Protein AF-A0A967JW93-F1 (afdb_monomer)

Radius of gyration: 25.83 Å; Cα contacts (8 Å, |Δi|>4): 295; chains: 1; bounding box: 52×40×81 Å

Foldseek 3Di:
DPPDDDQDLVPDDDQASDVPHGSVNVVLWPWDQDPVRDIDTAQLRVLVVLCRDPVRVVVSVVCNDPPNSVVRRVVRVVCSVCVVVVVVVPDDPQDPDDLQVLLLLLLQLLLLLLQLLLLVLLCVQADDPVSNVLSVVSSVLSVVLNVVSCSHHPPVSHFPCSVVSSVNSSCLNNVLSNVPDLSNLLSLLLSLVLLLVSLVVVLVVCPPPPVCVVVSVSSVVSNVVSVVSNVVSVVPDDDDDDPVSVVSSVVSSVVSVVSSVNSSPD

Mean predicted aligned error: 12.31 Å

Structure (mmCIF, N/CA/C/O backbone):
data_AF-A0A967JW93-F1
#
_entry.id   AF-A0A967JW93-F1
#
loop_
_atom_site.group_PDB
_atom_site.id
_atom_site.type_symbol
_atom_site.label_atom_id
_atom_site.label_alt_id
_atom_site.label_comp_id
_atom_site.label_asym_id
_atom_site.label_entity_id
_atom_site.label_seq_id
_atom_site.pdbx_PDB_ins_code
_atom_site.Cartn_x
_atom_site.Cartn_y
_atom_site.Cartn_z
_atom_site.occupancy
_atom_site.B_iso_or_equiv
_atom_site.auth_seq_id
_atom_site.auth_comp_id
_atom_site.auth_asym_id
_atom_site.auth_atom_id
_atom_site.pdbx_PDB_model_num
ATOM 1 N N . ASN A 1 1 ? -29.566 3.693 36.340 1.00 49.16 1 ASN A N 1
ATOM 2 C CA . ASN A 1 1 ? -28.106 3.438 36.228 1.00 49.16 1 ASN A CA 1
ATOM 3 C C . ASN A 1 1 ? -27.387 4.771 35.945 1.00 49.16 1 ASN A C 1
ATOM 5 O O . ASN A 1 1 ? -26.531 4.837 35.078 1.00 49.16 1 ASN A O 1
ATOM 9 N N . GLU A 1 2 ? -27.774 5.840 36.659 1.00 53.97 2 GLU A N 1
ATOM 10 C CA . GLU A 1 2 ? -27.632 7.268 36.276 1.00 53.97 2 GLU A CA 1
ATOM 11 C C . GLU A 1 2 ? -26.407 7.987 36.882 1.00 53.97 2 GLU A C 1
ATOM 13 O O . GLU A 1 2 ? -26.343 9.209 36.886 1.00 53.97 2 GLU A O 1
ATOM 18 N N . ALA A 1 3 ? -25.429 7.267 37.437 1.00 74.56 3 ALA A N 1
ATOM 19 C CA . ALA A 1 3 ? -24.361 7.895 38.230 1.00 74.56 3 ALA A CA 1
ATOM 20 C C . ALA A 1 3 ? -23.111 8.316 37.429 1.00 74.56 3 ALA A C 1
ATOM 22 O O . ALA A 1 3 ? -22.192 8.898 38.008 1.00 74.56 3 ALA A O 1
ATOM 23 N N . ILE A 1 4 ? -23.022 7.961 36.142 1.00 87.62 4 ILE A N 1
ATOM 24 C CA . ILE A 1 4 ? -21.830 8.175 35.309 1.00 87.62 4 ILE A CA 1
ATOM 25 C C . ILE A 1 4 ? -22.271 8.662 33.931 1.00 87.62 4 ILE A C 1
ATOM 27 O O . ILE A 1 4 ? -23.015 7.963 33.243 1.00 87.62 4 ILE A O 1
ATOM 31 N N . ASP A 1 5 ? -21.765 9.827 33.537 1.00 89.12 5 ASP A N 1
ATOM 32 C CA . ASP A 1 5 ? -21.875 10.348 32.179 1.00 89.12 5 ASP A CA 1
ATOM 33 C C . ASP A 1 5 ? -20.641 9.936 31.361 1.00 89.12 5 ASP A C 1
ATOM 35 O O . ASP A 1 5 ? -19.503 10.081 31.820 1.00 89.12 5 ASP A O 1
ATOM 39 N N . TRP A 1 6 ? -20.864 9.371 30.174 1.00 89.38 6 TRP A N 1
ATOM 40 C CA . TRP A 1 6 ? -19.810 8.829 29.316 1.00 89.38 6 TRP A CA 1
ATOM 41 C C . TRP A 1 6 ? -19.606 9.722 28.100 1.00 89.38 6 TRP A C 1
ATOM 43 O O . TRP A 1 6 ? -20.504 9.879 27.277 1.00 89.38 6 TRP A O 1
ATOM 53 N N . VAL A 1 7 ? -18.384 10.229 27.939 1.00 87.44 7 VAL A N 1
ATOM 54 C CA . VAL A 1 7 ? -18.006 11.073 26.802 1.00 87.44 7 VAL A CA 1
ATOM 55 C C . VAL A 1 7 ? -17.057 10.309 25.883 1.00 87.44 7 VAL A C 1
ATOM 57 O O . VAL A 1 7 ? -15.955 9.930 26.282 1.00 87.44 7 VAL A O 1
ATOM 60 N N . ASP A 1 8 ? -17.480 10.096 24.637 1.00 85.56 8 ASP A N 1
ATOM 61 C CA . ASP A 1 8 ? -16.637 9.532 23.580 1.00 85.56 8 ASP A CA 1
ATOM 62 C C . ASP A 1 8 ? -15.824 10.645 22.904 1.00 85.56 8 ASP A C 1
ATOM 64 O O . ASP A 1 8 ? -16.300 11.347 22.010 1.00 85.56 8 ASP A O 1
ATOM 68 N N . VAL A 1 9 ? -14.572 10.787 23.338 1.00 84.12 9 VAL A N 1
ATOM 69 C CA . VAL A 1 9 ? -13.635 11.816 22.862 1.00 84.12 9 VAL A CA 1
ATOM 70 C C . VAL A 1 9 ? -13.322 11.670 21.367 1.00 84.12 9 VAL A C 1
ATOM 72 O O . VAL A 1 9 ? -12.998 12.658 20.717 1.00 84.12 9 VAL A O 1
ATOM 75 N N . SER A 1 10 ? -13.461 10.472 20.785 1.00 75.06 10 SER A N 1
ATOM 76 C CA . SER A 1 10 ? -13.148 10.240 19.365 1.00 75.06 10 SER A CA 1
ATOM 77 C C . SER A 1 10 ? -14.112 10.932 18.396 1.00 75.06 10 SER A C 1
ATOM 79 O O . SER A 1 10 ? -13.807 11.066 17.212 1.00 75.06 10 SER A O 1
ATOM 81 N N . ARG A 1 11 ? -15.271 11.381 18.893 1.00 75.56 11 ARG A N 1
ATOM 82 C CA . ARG A 1 11 ? -16.315 12.052 18.105 1.00 75.56 11 ARG A CA 1
ATOM 83 C C . ARG A 1 11 ? -16.273 13.573 18.216 1.00 75.56 11 ARG A C 1
ATOM 85 O O . ARG A 1 11 ? -17.065 14.243 17.559 1.00 75.56 11 ARG A O 1
ATOM 92 N N . LEU A 1 12 ? -15.398 14.116 19.060 1.00 79.25 12 LEU A N 1
ATOM 93 C CA . LEU A 1 12 ? -15.294 15.552 19.281 1.00 79.25 12 LEU A CA 1
ATOM 94 C C . LEU A 1 12 ? -14.442 16.191 18.180 1.00 79.25 12 LEU A C 1
ATOM 96 O O . LEU A 1 12 ? -13.323 15.762 17.910 1.00 79.25 12 LEU A O 1
ATOM 100 N N . THR A 1 13 ? -14.970 17.240 17.555 1.00 63.56 13 THR A N 1
ATOM 101 C CA . THR A 1 13 ? -14.262 18.056 16.563 1.00 63.56 13 THR A CA 1
ATOM 102 C C . THR A 1 13 ? -13.831 19.365 17.224 1.00 63.56 13 THR A C 1
ATOM 104 O O . THR A 1 13 ? -14.546 20.362 17.159 1.00 63.56 13 THR A O 1
ATOM 107 N N . GLY A 1 14 ? -12.700 19.342 17.931 1.00 77.31 14 GLY A N 1
ATOM 108 C CA . GLY A 1 14 ? -12.146 20.507 18.625 1.00 77.31 14 GLY A CA 1
ATOM 109 C C . GLY A 1 14 ? -10.889 20.171 19.428 1.00 77.31 14 GLY A C 1
ATOM 110 O O . GLY A 1 14 ? -10.626 19.002 19.722 1.00 77.31 14 GLY A O 1
ATOM 111 N N . ASP A 1 15 ? -10.117 21.195 19.794 1.00 80.38 15 ASP A N 1
ATOM 112 C CA . ASP A 1 15 ? -8.864 21.037 20.552 1.00 80.38 15 ASP A CA 1
ATOM 113 C C . ASP A 1 15 ? -9.091 20.768 22.048 1.00 80.38 15 ASP A C 1
ATOM 115 O O . ASP A 1 15 ? -8.181 20.322 22.753 1.00 80.38 15 ASP A O 1
ATOM 119 N N . GLU A 1 16 ? -10.313 20.991 22.535 1.00 85.06 16 GLU A N 1
ATOM 120 C CA . GLU A 1 16 ? -10.711 20.797 23.925 1.00 85.06 16 GLU A CA 1
ATOM 121 C C . GLU A 1 16 ? -11.799 19.721 24.047 1.00 85.06 16 GLU A C 1
ATOM 123 O O . GLU A 1 16 ? -12.867 19.822 23.447 1.00 85.06 16 GLU A O 1
ATOM 128 N N . ALA A 1 17 ? -11.525 18.685 24.846 1.00 84.81 17 ALA A N 1
ATOM 129 C CA . ALA A 1 17 ? -12.456 17.583 25.088 1.00 84.81 17 ALA A CA 1
ATOM 130 C C . ALA A 1 17 ? -13.403 17.862 26.264 1.00 84.81 17 ALA A C 1
ATOM 132 O O . ALA A 1 17 ? -14.511 17.333 26.318 1.00 84.81 17 ALA A O 1
ATOM 133 N N . ALA A 1 18 ? -12.956 18.665 27.231 1.00 84.56 18 ALA A N 1
ATOM 134 C CA . ALA A 1 18 ? -13.740 19.176 28.351 1.00 84.56 18 ALA A CA 1
ATOM 135 C C . ALA A 1 18 ? -12.993 20.372 28.975 1.00 84.56 18 ALA A C 1
ATOM 137 O O . ALA A 1 18 ? -11.779 20.441 28.801 1.00 84.56 18 ALA A O 1
ATOM 138 N N . PRO A 1 19 ? -13.643 21.237 29.780 1.00 85.12 19 PRO A N 1
ATOM 139 C CA . PRO A 1 19 ? -12.986 22.394 30.395 1.00 85.12 19 PRO A CA 1
ATOM 140 C C . PRO A 1 19 ? -11.669 22.037 31.104 1.00 85.12 19 PRO A C 1
ATOM 142 O O . PRO A 1 19 ? -11.671 21.273 32.080 1.00 85.12 19 PRO A O 1
ATOM 145 N N . GLY A 1 20 ? -10.548 22.561 30.608 1.00 84.31 20 GLY A N 1
ATOM 146 C CA . GLY A 1 20 ? -9.206 22.298 31.142 1.00 84.31 20 GLY A CA 1
ATOM 147 C C . GLY A 1 20 ? -8.601 20.941 30.751 1.00 84.31 20 GLY A C 1
ATOM 148 O O . GLY A 1 20 ? -7.649 20.492 31.389 1.00 84.31 20 GLY A O 1
ATOM 149 N N . LEU A 1 21 ? -9.140 20.269 29.730 1.00 89.25 21 LEU A N 1
ATOM 150 C CA . LEU A 1 21 ? -8.634 19.009 29.186 1.00 89.25 21 LEU A CA 1
ATOM 151 C C . LEU A 1 21 ? -8.615 19.065 27.653 1.00 89.25 21 LEU A C 1
ATOM 153 O O . LEU A 1 21 ? -9.655 18.945 27.003 1.00 89.25 21 LEU A O 1
ATOM 157 N N . CYS A 1 22 ? -7.422 19.181 27.067 1.00 90.56 22 CYS A N 1
ATOM 158 C CA . CYS A 1 22 ? -7.277 19.135 25.615 1.00 90.56 22 CYS A CA 1
ATOM 159 C C . CYS A 1 22 ? -7.541 17.727 25.056 1.00 90.56 22 CYS A C 1
ATOM 161 O O . CYS A 1 22 ? -7.298 16.712 25.720 1.00 90.56 22 CYS A O 1
ATOM 163 N N . THR A 1 23 ? -7.999 17.661 23.807 1.00 85.81 23 THR A N 1
ATOM 164 C CA . THR A 1 23 ? -8.347 16.409 23.120 1.00 85.81 23 THR A CA 1
ATOM 165 C C . THR A 1 23 ? -7.160 15.453 23.048 1.00 85.81 23 THR A C 1
ATOM 167 O O . THR A 1 23 ? -7.304 14.266 23.335 1.00 85.81 23 THR A O 1
ATOM 170 N N . ALA A 1 24 ? -5.954 15.966 22.787 1.00 84.44 24 ALA A N 1
ATOM 171 C CA . ALA A 1 24 ? -4.736 15.156 22.773 1.00 84.44 24 ALA A CA 1
ATOM 172 C C . ALA A 1 24 ? -4.465 14.469 24.127 1.00 84.44 24 ALA A C 1
ATOM 174 O O . ALA A 1 24 ? -4.165 13.274 24.170 1.00 84.44 24 ALA A O 1
ATOM 175 N N . ALA A 1 25 ? -4.618 15.189 25.244 1.00 86.69 25 ALA A N 1
ATOM 176 C CA . ALA A 1 25 ? -4.448 14.619 26.579 1.00 86.69 25 ALA A CA 1
ATOM 177 C C . ALA A 1 25 ? -5.544 13.590 26.893 1.00 86.69 25 ALA A C 1
ATOM 179 O O . ALA A 1 25 ? -5.244 12.506 27.400 1.00 86.69 25 ALA A O 1
ATOM 180 N N . ALA A 1 26 ? -6.792 13.894 26.530 1.00 89.94 26 ALA A N 1
ATOM 181 C CA . ALA A 1 26 ? -7.932 12.999 26.700 1.00 89.94 26 ALA A CA 1
ATOM 182 C C . ALA A 1 26 ? -7.792 11.687 25.905 1.00 89.94 26 ALA A C 1
ATOM 184 O O . ALA A 1 26 ? -8.168 10.628 26.402 1.00 89.94 26 ALA A O 1
ATOM 185 N N . MET A 1 27 ? -7.201 11.729 24.706 1.00 88.19 27 MET A N 1
ATOM 186 C CA . MET A 1 27 ? -6.896 10.531 23.912 1.00 88.19 27 MET A CA 1
ATOM 187 C C . MET A 1 27 ? -5.695 9.742 24.459 1.00 88.19 27 MET A C 1
ATOM 189 O O . MET A 1 27 ? -5.616 8.523 24.292 1.00 88.19 27 MET A O 1
ATOM 193 N N . ALA A 1 28 ? -4.745 10.413 25.115 1.00 88.50 28 ALA A N 1
ATOM 194 C CA . ALA A 1 28 ? -3.530 9.776 25.616 1.00 88.50 28 ALA A CA 1
ATOM 195 C C . ALA A 1 28 ? -3.768 8.927 26.877 1.00 88.50 28 ALA A C 1
ATOM 197 O O . ALA A 1 28 ? -3.170 7.851 27.014 1.00 88.50 28 ALA A O 1
ATOM 198 N N . ARG A 1 29 ? -4.622 9.391 27.802 1.00 91.94 29 ARG A N 1
ATOM 199 C CA . ARG A 1 29 ? -4.882 8.741 29.101 1.00 91.94 29 ARG A CA 1
ATOM 200 C C . ARG A 1 29 ? -6.372 8.721 29.443 1.00 91.94 29 ARG A C 1
ATOM 202 O O . ARG A 1 29 ? -7.127 9.578 29.006 1.00 91.94 29 ARG A O 1
ATOM 209 N N . PHE A 1 30 ? -6.782 7.778 30.289 1.00 93.88 30 PHE A N 1
ATOM 210 C CA . PHE A 1 30 ? -8.128 7.766 30.856 1.00 93.88 30 PHE A CA 1
ATOM 211 C C . PHE A 1 30 ? -8.305 8.891 31.888 1.00 93.88 30 PHE A C 1
ATOM 213 O O . PHE A 1 30 ? -7.394 9.150 32.681 1.00 93.88 30 PHE A O 1
ATOM 220 N N . HIS A 1 31 ? -9.473 9.537 31.876 1.00 94.56 31 HIS A N 1
ATOM 221 C CA . HIS A 1 31 ? -9.811 10.669 32.737 1.00 94.56 31 HIS A CA 1
ATOM 222 C C . HIS A 1 31 ? -11.222 10.518 33.312 1.00 94.56 31 HIS A C 1
ATOM 224 O O . HIS A 1 31 ? -12.126 10.036 32.634 1.00 94.56 31 HIS A O 1
ATOM 230 N N . VAL A 1 32 ? -11.414 10.970 34.551 1.00 94.19 32 VAL A N 1
ATOM 231 C CA . VAL A 1 32 ? -12.718 11.077 35.218 1.00 94.19 32 VAL A CA 1
ATOM 232 C C . VAL A 1 32 ? -12.845 12.476 35.802 1.00 94.19 32 VAL A C 1
ATOM 234 O O . VAL A 1 32 ? -11.941 12.948 36.495 1.00 94.19 32 VAL A O 1
ATOM 237 N N . ARG A 1 33 ? -13.979 13.132 35.548 1.00 93.44 33 ARG A N 1
ATOM 238 C CA . ARG A 1 33 ? -14.348 14.379 36.218 1.00 93.44 33 ARG A CA 1
ATOM 239 C C . ARG A 1 33 ? -15.252 14.070 37.405 1.00 93.44 33 ARG A C 1
ATOM 241 O O . ARG A 1 33 ? -16.239 13.351 37.275 1.00 93.44 33 ARG A O 1
ATOM 248 N N . LEU A 1 34 ? -14.884 14.591 38.566 1.00 91.38 34 LEU A N 1
ATOM 249 C CA . LEU A 1 34 ? -15.641 14.443 39.801 1.00 91.38 34 LEU A CA 1
ATOM 250 C C . LEU A 1 34 ? -16.759 15.500 39.894 1.00 91.38 34 LEU A C 1
ATOM 252 O O . LEU A 1 34 ? -16.689 16.520 39.206 1.00 91.38 34 LEU A O 1
ATOM 256 N N . PRO A 1 35 ? -17.773 15.301 40.761 1.00 88.31 35 PRO A N 1
ATOM 257 C CA . PRO A 1 35 ? -18.860 16.270 40.943 1.00 88.31 35 PRO A CA 1
ATOM 258 C C . PRO A 1 35 ? -18.404 17.658 41.418 1.00 88.31 35 PRO A C 1
ATOM 260 O O . PRO A 1 35 ? -19.088 18.641 41.169 1.00 88.31 35 PRO A O 1
ATOM 263 N N . ASP A 1 36 ? -17.245 17.747 42.077 1.00 89.12 36 ASP A N 1
ATOM 264 C CA . ASP A 1 36 ? -16.610 19.003 42.504 1.00 89.12 36 ASP A CA 1
ATOM 265 C C . ASP A 1 36 ? -15.825 19.701 41.371 1.00 89.12 36 ASP A C 1
ATOM 267 O O . ASP A 1 36 ? -15.140 20.696 41.599 1.00 89.12 36 ASP A O 1
ATOM 271 N N . GLY A 1 37 ? -15.892 19.170 40.146 1.00 86.38 37 GLY A N 1
ATOM 272 C CA . GLY A 1 37 ? -15.220 19.698 38.963 1.00 86.38 37 GLY A CA 1
ATOM 273 C C . GLY A 1 37 ? -13.772 19.236 38.789 1.00 86.38 37 GLY A C 1
ATOM 274 O O . GLY A 1 37 ? -13.219 19.429 37.700 1.00 86.38 37 GLY A O 1
ATOM 275 N N . ARG A 1 38 ? -13.161 18.581 39.791 1.00 90.75 38 ARG A N 1
ATOM 276 C CA . ARG A 1 38 ? -11.774 18.098 39.698 1.00 90.75 38 ARG A CA 1
ATOM 277 C C . ARG A 1 38 ? -11.624 17.030 38.624 1.00 90.75 38 ARG A C 1
ATOM 279 O O . ARG A 1 38 ? -12.407 16.083 38.544 1.00 90.75 38 ARG A O 1
ATOM 286 N N . LEU A 1 39 ? -10.547 17.149 37.855 1.00 92.12 39 LEU A N 1
ATOM 287 C CA . LEU A 1 39 ? -10.149 16.155 36.869 1.00 92.12 39 LEU A CA 1
ATOM 288 C C . LEU A 1 39 ? -9.132 15.186 37.484 1.00 92.12 39 LEU A C 1
ATOM 290 O O . LEU A 1 39 ? -8.121 15.606 38.045 1.00 92.12 39 LEU A O 1
ATOM 294 N N . VAL A 1 40 ? -9.394 13.887 37.378 1.00 93.06 40 VAL A N 1
ATOM 295 C CA . VAL A 1 40 ? -8.487 12.816 37.808 1.00 93.06 40 VAL A CA 1
ATOM 296 C C . VAL A 1 40 ? -8.081 12.015 36.577 1.00 93.06 40 VAL A C 1
ATOM 298 O O . VAL A 1 40 ? -8.927 11.712 35.740 1.00 93.06 40 VAL A O 1
ATOM 301 N N . SER A 1 41 ? -6.801 11.666 36.456 1.00 93.69 41 SER A N 1
ATOM 302 C CA . SER A 1 41 ? -6.257 10.940 35.303 1.00 93.69 41 SER A CA 1
ATOM 303 C C . SER A 1 41 ? -5.584 9.624 35.703 1.00 93.69 41 SER A C 1
ATOM 305 O O . SER A 1 41 ? -5.298 9.373 36.877 1.00 93.69 41 SER A O 1
ATOM 307 N N . GLY A 1 42 ? -5.346 8.768 34.709 1.00 92.38 42 GLY A N 1
ATOM 308 C CA . GLY A 1 42 ? -4.521 7.569 34.846 1.00 92.38 42 GLY A CA 1
ATOM 309 C C . GLY A 1 42 ? -5.142 6.468 35.704 1.00 92.38 42 GLY A C 1
ATOM 310 O O . GLY A 1 42 ? -6.360 6.283 35.728 1.00 92.38 42 GLY A O 1
ATOM 311 N N . GLY A 1 43 ? -4.301 5.730 36.431 1.00 91.06 43 GLY A N 1
ATOM 312 C CA . GLY A 1 43 ? -4.743 4.620 37.284 1.00 91.06 43 GLY A CA 1
ATOM 313 C C . GLY A 1 43 ? -5.708 5.064 38.389 1.00 91.06 43 GLY A C 1
ATOM 314 O O . GLY A 1 43 ? -6.632 4.339 38.757 1.00 91.06 43 GLY A O 1
ATOM 315 N N . ARG A 1 44 ? -5.558 6.304 38.870 1.00 93.06 44 ARG A N 1
ATOM 316 C CA . ARG A 1 44 ? -6.425 6.898 39.902 1.00 93.06 44 ARG A CA 1
ATOM 317 C C . ARG A 1 44 ? -7.850 7.134 39.405 1.00 93.06 44 ARG A C 1
ATOM 319 O O . ARG A 1 44 ? -8.799 6.980 40.171 1.00 93.06 44 ARG A O 1
ATOM 326 N N . ALA A 1 45 ? -8.004 7.467 38.125 1.00 94.12 45 ALA A N 1
ATOM 327 C CA . ALA A 1 45 ? -9.311 7.665 37.509 1.00 94.12 45 ALA A CA 1
ATOM 328 C C . ALA A 1 45 ? -10.132 6.361 37.490 1.00 94.12 45 ALA A C 1
ATOM 330 O O . ALA A 1 45 ? -11.341 6.391 37.713 1.00 94.12 45 ALA A O 1
ATOM 331 N N . PHE A 1 46 ? -9.482 5.202 37.329 1.00 94.12 46 PHE A N 1
ATOM 332 C CA . PHE A 1 46 ? -10.155 3.902 37.436 1.00 94.12 46 PHE A CA 1
ATOM 333 C C . PHE A 1 46 ? -10.686 3.625 38.844 1.00 94.12 46 PHE A C 1
ATOM 335 O O . PHE A 1 46 ? -11.806 3.139 38.980 1.00 94.12 46 PHE A O 1
ATOM 342 N N . ALA A 1 47 ? -9.939 3.979 39.894 1.00 93.38 47 ALA A N 1
ATOM 343 C CA . ALA A 1 47 ? -10.420 3.833 41.269 1.00 93.38 47 ALA A CA 1
ATOM 344 C C . ALA A 1 47 ? -11.683 4.683 41.526 1.00 93.38 47 ALA A C 1
ATOM 346 O O . ALA A 1 47 ? -12.636 4.208 42.148 1.00 93.38 47 ALA A O 1
ATOM 347 N N . GLU A 1 48 ? -11.726 5.910 40.992 1.00 93.44 48 GLU A N 1
ATOM 348 C CA . GLU A 1 48 ? -12.904 6.787 41.061 1.00 93.44 48 GLU A CA 1
ATOM 349 C C . GLU A 1 48 ? -14.102 6.238 40.272 1.00 93.44 48 GLU A C 1
ATOM 351 O O . GLU A 1 48 ? -15.238 6.308 40.753 1.00 93.44 48 GLU A O 1
ATOM 356 N N . LEU A 1 49 ? -13.862 5.653 39.095 1.00 92.94 49 LEU A N 1
ATOM 357 C CA . LEU A 1 49 ? -14.893 4.988 38.300 1.00 92.94 49 LEU A CA 1
ATOM 358 C C . LEU A 1 49 ? -15.456 3.763 39.033 1.00 92.94 49 LEU A C 1
ATOM 360 O O . LEU A 1 49 ? -16.664 3.649 39.235 1.00 92.94 49 LEU A O 1
ATOM 364 N N . TRP A 1 50 ? -14.589 2.843 39.462 1.00 93.50 50 TRP A N 1
ATOM 365 C CA . TRP A 1 50 ? -14.998 1.589 40.094 1.00 93.50 50 TRP A CA 1
ATOM 366 C C . TRP A 1 50 ? -15.742 1.812 41.406 1.00 93.50 50 TRP A C 1
ATOM 368 O O . TRP A 1 50 ? -16.666 1.059 41.701 1.00 93.50 50 TRP A O 1
ATOM 378 N N . ALA A 1 51 ? -15.422 2.878 42.147 1.00 92.19 51 ALA A N 1
ATOM 379 C CA . ALA A 1 51 ? -16.141 3.253 43.364 1.00 92.19 51 ALA A CA 1
ATOM 380 C C . ALA A 1 51 ? -17.625 3.599 43.117 1.00 92.19 51 ALA A C 1
ATOM 382 O O . ALA A 1 51 ? -18.416 3.554 44.058 1.00 92.19 51 ALA A O 1
ATOM 383 N N . ARG A 1 52 ? -18.001 3.926 41.872 1.00 90.38 52 ARG A N 1
ATOM 384 C CA . ARG A 1 52 ? -19.363 4.304 41.455 1.00 90.38 52 ARG A CA 1
ATOM 385 C C . ARG A 1 52 ? -20.108 3.193 40.711 1.00 90.38 52 ARG A C 1
ATOM 387 O O . ARG A 1 52 ? -21.294 3.341 40.430 1.00 90.38 52 ARG A O 1
ATOM 394 N N . LEU A 1 53 ? -19.447 2.075 40.404 1.00 89.81 53 LEU A N 1
ATOM 395 C CA . LEU A 1 53 ? -20.078 0.940 39.730 1.00 89.81 53 LEU A CA 1
ATOM 396 C C . LEU A 1 53 ? -20.682 -0.036 40.752 1.00 89.81 53 LEU A C 1
ATOM 398 O O . LEU A 1 53 ? -19.959 -0.479 41.644 1.00 89.81 53 LEU A O 1
ATOM 402 N N . PRO A 1 54 ? -21.950 -0.475 40.602 1.00 85.94 54 PRO A N 1
ATOM 403 C CA . PRO A 1 54 ? -22.649 -1.269 41.620 1.00 85.94 54 PRO A CA 1
ATOM 404 C C . PRO A 1 54 ? -21.899 -2.526 42.084 1.00 85.94 54 PRO A C 1
ATOM 406 O O . PRO A 1 54 ? -21.882 -2.841 43.268 1.00 85.94 54 PRO A O 1
ATOM 409 N N . ARG A 1 55 ? -21.235 -3.231 41.157 1.00 90.25 55 ARG A N 1
ATOM 410 C CA . ARG A 1 55 ? -20.496 -4.473 41.450 1.00 90.25 55 ARG A CA 1
ATOM 411 C C . ARG A 1 55 ? -19.086 -4.248 41.998 1.00 90.25 55 ARG A C 1
ATOM 413 O O . ARG A 1 55 ? -18.538 -5.142 42.628 1.00 90.25 55 ARG A O 1
ATOM 420 N N . LEU A 1 56 ? -18.491 -3.084 41.742 1.00 91.12 56 LEU A N 1
ATOM 421 C CA . LEU A 1 56 ? -17.089 -2.795 42.063 1.00 91.12 56 LEU A CA 1
ATOM 422 C C . LEU A 1 56 ? -16.932 -1.718 43.143 1.00 91.12 56 LEU A C 1
ATOM 424 O O . LEU A 1 56 ? -15.810 -1.452 43.566 1.00 91.12 56 LEU A O 1
ATOM 428 N N . ALA A 1 57 ? -18.034 -1.145 43.635 1.00 90.19 57 ALA A N 1
ATOM 429 C CA . ALA A 1 57 ? -18.031 0.018 44.516 1.00 90.19 57 ALA A CA 1
ATOM 430 C C . ALA A 1 57 ? -17.156 -0.160 45.764 1.00 90.19 57 ALA A C 1
ATOM 432 O O . ALA A 1 57 ? -16.454 0.766 46.168 1.00 90.19 57 ALA A O 1
ATOM 433 N N . ASN A 1 58 ? -17.172 -1.347 46.377 1.00 91.25 58 ASN A N 1
ATOM 434 C CA . ASN A 1 58 ? -16.364 -1.638 47.566 1.00 91.25 58 ASN A CA 1
ATOM 435 C C . ASN A 1 58 ? -14.868 -1.683 47.230 1.00 91.25 58 ASN A C 1
ATOM 437 O O . ASN A 1 58 ? -14.071 -1.024 47.895 1.00 91.25 58 ASN A O 1
ATOM 441 N N . ALA A 1 59 ? -14.497 -2.395 46.164 1.00 91.38 59 ALA A N 1
ATOM 442 C CA . ALA A 1 59 ? -13.113 -2.484 45.707 1.00 91.38 59 ALA A CA 1
ATOM 443 C C . ALA A 1 59 ? -12.582 -1.113 45.267 1.00 91.38 59 ALA A C 1
ATOM 445 O O . ALA A 1 59 ? -11.505 -0.703 45.687 1.00 91.38 59 ALA A O 1
ATOM 446 N N . GLY A 1 60 ? -13.370 -0.356 44.499 1.00 89.44 60 GLY A N 1
ATOM 447 C CA . GLY A 1 60 ? -13.020 1.002 44.090 1.00 89.44 60 GLY A CA 1
ATOM 448 C C . GLY A 1 60 ? -12.816 1.940 45.280 1.00 89.44 60 GLY A C 1
ATOM 449 O O . GLY A 1 60 ? -11.850 2.694 45.296 1.00 89.44 60 GLY A O 1
ATOM 450 N N . ARG A 1 61 ? -13.657 1.853 46.324 1.00 91.75 61 ARG A N 1
ATOM 451 C CA . ARG A 1 61 ? -13.467 2.625 47.566 1.00 91.75 61 ARG A CA 1
ATOM 452 C C . ARG A 1 61 ? -12.157 2.286 48.278 1.00 91.75 61 ARG A C 1
ATOM 454 O O . ARG A 1 61 ? -11.472 3.208 48.706 1.00 91.75 61 ARG A O 1
ATOM 461 N N . VAL A 1 62 ? -11.784 1.007 48.359 1.00 93.56 62 VAL A N 1
ATOM 462 C CA . VAL A 1 62 ? -10.494 0.580 48.938 1.00 93.56 62 VAL A CA 1
ATOM 463 C C . VAL A 1 62 ? -9.320 1.095 48.105 1.00 93.56 62 VAL A C 1
ATOM 465 O O . VAL A 1 62 ? -8.369 1.642 48.654 1.00 93.56 62 VAL A O 1
ATOM 468 N N . LEU A 1 63 ? -9.410 1.005 46.777 1.00 93.12 63 LEU A N 1
ATOM 469 C CA . LEU A 1 63 ? -8.356 1.442 45.855 1.00 93.12 63 LEU A CA 1
ATOM 470 C C . LEU A 1 63 ? -8.113 2.962 45.852 1.00 93.12 63 LEU A C 1
ATOM 472 O O . LEU A 1 63 ? -7.119 3.415 45.288 1.00 93.12 63 LEU A O 1
ATOM 476 N N . ARG A 1 64 ? -8.989 3.755 46.482 1.00 91.25 64 ARG A N 1
ATOM 477 C CA . ARG A 1 64 ? -8.793 5.200 46.703 1.00 91.25 64 ARG A CA 1
ATOM 478 C C . ARG A 1 64 ? -7.925 5.503 47.926 1.00 91.25 64 ARG A C 1
ATOM 480 O O . ARG A 1 64 ? -7.428 6.620 48.047 1.00 91.25 64 ARG A O 1
ATOM 487 N N . LEU A 1 65 ? -7.736 4.535 48.822 1.00 91.69 65 LEU A N 1
ATOM 488 C CA . LEU A 1 65 ? -6.923 4.687 50.027 1.00 91.69 65 LEU A CA 1
ATOM 489 C C . LEU A 1 65 ? -5.436 4.507 49.695 1.00 91.69 65 LEU A C 1
ATOM 491 O O . LEU A 1 65 ? -5.071 3.671 48.869 1.00 91.69 65 LEU A O 1
ATOM 495 N N . GLY A 1 66 ? -4.555 5.275 50.339 1.00 83.94 66 GLY A N 1
ATOM 496 C CA . GLY A 1 66 ? -3.108 5.069 50.190 1.00 83.94 66 GLY A CA 1
ATOM 497 C C . GLY A 1 66 ? -2.707 3.656 50.644 1.00 83.94 66 GLY A C 1
ATOM 498 O O . GLY A 1 66 ? -3.252 3.195 51.648 1.00 83.94 66 GLY A O 1
ATOM 499 N N . PRO A 1 67 ? -1.796 2.944 49.942 1.00 92.25 67 PRO A N 1
ATOM 500 C CA . PRO A 1 67 ? -0.934 3.364 48.821 1.00 92.25 67 PRO A CA 1
ATOM 501 C C . PRO A 1 67 ? -1.483 3.052 47.409 1.00 92.25 67 PRO A C 1
ATOM 503 O O . PRO A 1 67 ? -0.803 3.295 46.408 1.00 92.25 67 PRO A O 1
ATOM 506 N N . PHE A 1 68 ? -2.696 2.509 47.296 1.00 92.44 68 PHE A N 1
ATOM 507 C CA . PHE A 1 68 ? -3.212 1.918 46.055 1.00 92.44 68 PHE A CA 1
ATOM 508 C C . PHE A 1 68 ? -3.294 2.860 44.840 1.00 92.44 68 PHE A C 1
ATOM 510 O O . PHE A 1 68 ? -2.943 2.411 43.747 1.00 92.44 68 PHE A O 1
ATOM 517 N N . PRO A 1 69 ? -3.659 4.154 44.969 1.00 91.88 69 PRO A N 1
ATOM 518 C CA . PRO A 1 69 ? -3.685 5.070 43.832 1.00 91.88 69 PRO A CA 1
ATOM 519 C C . PRO A 1 69 ? -2.335 5.196 43.120 1.00 91.88 69 PRO A C 1
ATOM 521 O O . PRO A 1 69 ? -2.300 5.304 41.898 1.00 91.88 69 PRO A O 1
ATOM 524 N N . ALA A 1 70 ? -1.226 5.176 43.869 1.00 89.94 70 ALA A N 1
ATOM 525 C CA . ALA A 1 70 ? 0.114 5.256 43.293 1.00 89.94 70 ALA A CA 1
ATOM 526 C C . ALA A 1 70 ? 0.488 3.961 42.560 1.00 89.94 70 ALA A C 1
ATOM 528 O O . ALA A 1 70 ? 1.029 4.011 41.459 1.00 89.94 70 ALA A O 1
ATOM 529 N N . LEU A 1 71 ? 0.140 2.806 43.137 1.00 93.38 71 LEU A N 1
ATOM 530 C CA . LEU A 1 71 ? 0.383 1.502 42.520 1.00 93.38 71 LEU A CA 1
ATOM 531 C C . LEU A 1 71 ? -0.410 1.328 41.217 1.00 93.38 71 LEU A C 1
ATOM 533 O O . LEU A 1 71 ? 0.129 0.843 40.224 1.00 93.38 71 LEU A O 1
ATOM 537 N N . LEU A 1 72 ? -1.677 1.753 41.206 1.00 93.25 72 LEU A N 1
ATOM 538 C CA . LEU A 1 72 ? -2.518 1.722 40.011 1.00 93.25 72 LEU A CA 1
ATOM 539 C C . LEU A 1 72 ? -1.969 2.617 38.904 1.00 93.25 72 LEU A C 1
ATOM 541 O O . LEU A 1 72 ? -1.969 2.211 37.746 1.00 93.25 72 LEU A O 1
ATOM 545 N N . ASP A 1 73 ? -1.515 3.823 39.243 1.00 93.19 73 ASP A N 1
ATOM 546 C CA . ASP A 1 73 ? -0.978 4.752 38.248 1.00 93.19 73 ASP A CA 1
ATOM 547 C C . ASP A 1 73 ? 0.341 4.233 37.660 1.00 93.19 73 ASP A C 1
ATOM 549 O O . ASP A 1 73 ? 0.500 4.215 36.443 1.00 93.19 73 ASP A O 1
ATOM 553 N N . PHE A 1 74 ? 1.220 3.669 38.497 1.00 93.75 74 PHE A N 1
ATOM 554 C CA . PHE A 1 74 ? 2.430 2.980 38.040 1.00 93.75 74 PHE A CA 1
ATOM 555 C C . PHE A 1 74 ? 2.112 1.808 37.097 1.00 93.75 74 PHE A C 1
ATOM 557 O O . PHE A 1 74 ? 2.696 1.696 36.016 1.00 93.75 74 PHE A O 1
ATOM 564 N N . GLY A 1 75 ? 1.166 0.942 37.478 1.00 94.31 75 GLY A N 1
ATOM 565 C CA . GLY A 1 75 ? 0.744 -0.185 36.645 1.00 94.31 75 GLY A CA 1
ATOM 566 C C . GLY A 1 75 ? 0.126 0.265 35.318 1.00 94.31 75 GLY A C 1
ATOM 567 O O . GLY A 1 75 ? 0.414 -0.311 34.268 1.00 94.31 75 GLY A O 1
ATOM 568 N N . TYR A 1 76 ? -0.676 1.330 35.345 1.00 93.75 76 TYR A N 1
ATOM 569 C CA . TYR A 1 76 ? -1.282 1.916 34.153 1.00 93.75 76 TYR A CA 1
ATOM 570 C C . TYR A 1 76 ? -0.237 2.545 33.221 1.00 93.75 76 TYR A C 1
ATOM 572 O O . TYR A 1 76 ? -0.290 2.335 32.009 1.00 93.75 76 TYR A O 1
ATOM 580 N N . ASP A 1 77 ? 0.757 3.246 33.762 1.00 92.88 77 ASP A N 1
ATOM 581 C CA . ASP A 1 77 ? 1.858 3.815 32.981 1.00 92.88 77 ASP A CA 1
ATOM 582 C C . ASP A 1 77 ? 2.710 2.732 32.317 1.00 92.88 77 ASP A C 1
ATOM 584 O O . ASP A 1 77 ? 3.084 2.862 31.147 1.00 92.88 77 ASP A O 1
ATOM 588 N N . LEU A 1 78 ? 2.978 1.632 33.026 1.00 93.88 78 LEU A N 1
ATOM 589 C CA . LEU A 1 78 ? 3.647 0.470 32.448 1.00 93.88 78 LEU A CA 1
ATOM 590 C C . LEU A 1 78 ? 2.809 -0.140 31.315 1.00 93.88 78 LEU A C 1
ATOM 592 O O . LEU A 1 78 ? 3.337 -0.397 30.232 1.00 93.88 78 LEU A O 1
ATOM 596 N N . PHE A 1 79 ? 1.499 -0.305 31.522 1.00 91.25 79 PHE A N 1
ATOM 597 C CA . PHE A 1 79 ? 0.584 -0.764 30.478 1.00 91.25 79 PHE A CA 1
ATOM 598 C C . PHE A 1 79 ? 0.612 0.153 29.250 1.00 91.25 79 PHE A C 1
ATOM 600 O O . PHE A 1 79 ? 0.702 -0.345 28.132 1.00 91.25 79 PHE A O 1
ATOM 607 N N . LEU A 1 80 ? 0.605 1.479 29.422 1.00 89.94 80 LEU A N 1
ATOM 608 C CA . LEU A 1 80 ? 0.661 2.426 28.304 1.00 89.94 80 LEU A CA 1
ATOM 609 C C . LEU A 1 80 ? 1.954 2.320 27.487 1.00 89.94 80 LEU A C 1
ATOM 611 O O . LEU A 1 80 ? 1.909 2.512 26.272 1.00 89.94 80 LEU A O 1
ATOM 615 N N . ARG A 1 81 ? 3.083 1.972 28.118 1.00 91.19 81 ARG A N 1
ATOM 616 C CA . ARG A 1 81 ? 4.352 1.697 27.416 1.00 91.19 81 ARG A CA 1
ATOM 617 C C . ARG A 1 81 ? 4.298 0.397 26.615 1.00 91.19 81 ARG A C 1
ATOM 619 O O . ARG A 1 81 ? 4.868 0.320 25.532 1.00 91.19 81 ARG A O 1
ATOM 626 N N . VAL A 1 82 ? 3.597 -0.612 27.128 1.00 87.69 82 VAL A N 1
ATOM 627 C CA . VAL A 1 82 ? 3.446 -1.929 26.485 1.00 87.69 82 VAL A CA 1
ATOM 628 C C . VAL A 1 82 ? 2.320 -1.936 25.437 1.00 87.69 82 VAL A C 1
ATOM 630 O O . VAL A 1 82 ? 2.351 -2.718 24.486 1.00 87.69 82 VAL A O 1
ATOM 633 N N . ARG A 1 83 ? 1.342 -1.030 25.551 1.00 84.75 83 ARG A N 1
ATOM 634 C CA . ARG A 1 83 ? 0.143 -0.941 24.703 1.00 84.75 83 ARG A CA 1
ATOM 635 C C . ARG A 1 83 ? 0.432 -0.970 23.195 1.00 84.75 83 ARG A C 1
ATOM 637 O O . ARG A 1 83 ? -0.226 -1.765 22.529 1.00 84.75 83 ARG A O 1
ATOM 644 N N . PRO A 1 84 ? 1.387 -0.204 22.630 1.00 78.62 84 PRO A N 1
ATOM 645 C CA . PRO A 1 84 ? 1.655 -0.243 21.189 1.00 78.62 84 PRO A CA 1
ATOM 646 C C . PRO A 1 84 ? 2.117 -1.623 20.708 1.00 78.62 84 PRO A C 1
ATOM 648 O O . PRO A 1 84 ? 1.790 -2.049 19.604 1.00 78.62 84 PRO A O 1
ATOM 651 N N . TRP A 1 85 ? 2.856 -2.352 21.548 1.00 81.50 85 TRP A N 1
ATOM 652 C CA . TRP A 1 85 ? 3.274 -3.718 21.246 1.00 81.50 85 TRP A CA 1
ATOM 653 C C . TRP A 1 85 ? 2.092 -4.693 21.300 1.00 81.50 85 TRP A C 1
ATOM 655 O O . TRP A 1 85 ? 1.938 -5.509 20.394 1.00 81.50 85 TRP A O 1
ATOM 665 N N . LEU A 1 86 ? 1.219 -4.571 22.308 1.00 76.88 86 LEU A N 1
ATOM 666 C CA . LEU A 1 86 ? -0.003 -5.378 22.403 1.00 76.88 86 LEU A CA 1
ATOM 667 C C . LEU A 1 86 ? -0.952 -5.116 21.229 1.00 76.88 86 LEU A C 1
ATOM 669 O O . LEU A 1 86 ? -1.484 -6.062 20.663 1.00 76.88 86 LEU A O 1
ATOM 673 N N . GLN A 1 87 ? -1.129 -3.858 20.820 1.00 72.19 87 GLN A N 1
ATOM 674 C CA . GLN A 1 87 ? -1.988 -3.486 19.690 1.00 72.19 87 GLN A CA 1
ATOM 675 C C . GLN A 1 87 ? -1.520 -4.098 18.366 1.00 72.19 87 GLN A C 1
ATOM 677 O O . GLN A 1 87 ? -2.356 -4.489 17.564 1.00 72.19 87 GLN A O 1
ATOM 682 N N . ARG A 1 88 ? -0.206 -4.261 18.164 1.00 68.50 88 ARG A N 1
ATOM 683 C CA . ARG A 1 88 ? 0.351 -4.973 16.998 1.00 68.50 88 ARG A CA 1
ATOM 684 C C . ARG A 1 88 ? 0.106 -6.487 17.026 1.00 68.50 88 ARG A C 1
ATOM 686 O O . ARG A 1 88 ? 0.249 -7.141 16.001 1.00 68.50 88 ARG A O 1
ATOM 693 N N . ARG A 1 89 ? -0.172 -7.059 18.202 1.00 68.50 89 ARG A N 1
ATOM 694 C CA . ARG A 1 89 ? -0.360 -8.507 18.417 1.00 68.50 89 ARG A CA 1
ATOM 695 C C . ARG A 1 89 ? -1.825 -8.907 18.543 1.00 68.50 89 ARG A C 1
ATOM 697 O O . ARG A 1 89 ? -2.151 -10.067 18.305 1.00 68.50 89 ARG A O 1
ATOM 704 N N . LEU A 1 90 ? -2.690 -7.981 18.947 1.00 59.66 90 LEU A N 1
ATOM 705 C CA . LEU A 1 90 ? -4.127 -8.196 18.951 1.00 59.66 90 LEU A CA 1
ATOM 706 C C . LEU A 1 90 ? -4.609 -8.266 17.498 1.00 59.66 90 LEU A C 1
ATOM 708 O O . LEU A 1 90 ? -4.241 -7.396 16.708 1.00 59.66 90 LEU A O 1
ATOM 712 N N . PRO A 1 91 ? -5.440 -9.259 17.134 1.00 52.12 91 PRO A N 1
ATOM 713 C CA . PRO A 1 91 ? -6.151 -9.222 15.870 1.00 52.12 91 PRO A CA 1
ATOM 714 C C . PRO A 1 91 ? -6.915 -7.902 15.820 1.00 52.12 91 PRO A C 1
ATOM 716 O O . PRO A 1 91 ? -7.791 -7.655 16.653 1.00 52.12 91 PRO A O 1
ATOM 719 N N . GLN A 1 92 ? -6.547 -7.026 14.889 1.00 55.09 92 GLN A N 1
ATOM 720 C CA . GLN A 1 92 ? -7.325 -5.828 14.615 1.00 55.09 92 GLN A CA 1
ATOM 721 C C . GLN A 1 92 ? -8.745 -6.309 14.331 1.00 55.09 92 GLN A C 1
ATOM 723 O O . GLN A 1 92 ? -8.903 -7.276 13.584 1.00 55.09 92 GLN A O 1
ATOM 728 N N . ALA A 1 93 ? -9.752 -5.734 15.000 1.00 50.88 93 ALA A N 1
ATOM 729 C CA . ALA A 1 93 ? -11.141 -6.134 14.807 1.00 50.88 93 ALA A CA 1
ATOM 730 C C . ALA A 1 93 ? -11.416 -6.101 13.303 1.00 50.88 93 ALA A C 1
ATOM 732 O O . ALA A 1 93 ? -11.468 -5.020 12.715 1.00 50.88 93 ALA A O 1
ATOM 733 N N . ALA A 1 94 ? -11.454 -7.282 12.677 1.00 53.25 94 ALA A N 1
ATOM 734 C CA . ALA A 1 94 ? -11.504 -7.384 11.235 1.00 53.25 94 ALA A CA 1
ATOM 735 C C . ALA A 1 94 ? -12.774 -6.658 10.818 1.00 53.25 94 ALA A C 1
ATOM 737 O O . ALA A 1 94 ? -13.876 -7.043 11.218 1.00 53.25 94 ALA A O 1
ATOM 738 N N . ARG A 1 95 ? -12.628 -5.553 10.083 1.00 63.91 95 ARG A N 1
ATOM 739 C CA . ARG A 1 95 ? -13.790 -4.947 9.452 1.00 63.91 95 ARG A CA 1
ATOM 740 C C . ARG A 1 95 ? -14.353 -6.020 8.536 1.00 63.91 95 ARG A C 1
ATOM 742 O O . ARG A 1 95 ? -13.647 -6.520 7.663 1.00 63.91 95 ARG A O 1
ATOM 749 N N . ASN A 1 96 ? -15.599 -6.407 8.783 1.00 77.31 96 ASN A N 1
ATOM 750 C CA . ASN A 1 96 ? -16.314 -7.335 7.922 1.00 77.31 96 ASN A CA 1
ATOM 751 C C . ASN A 1 96 ? -16.620 -6.603 6.617 1.00 77.31 96 ASN A C 1
ATOM 753 O O . ASN A 1 96 ? -17.682 -6.005 6.452 1.00 77.31 96 ASN A O 1
ATOM 757 N N . TYR A 1 97 ? -15.639 -6.587 5.721 1.00 87.94 97 TYR A N 1
ATOM 758 C CA . TYR A 1 97 ? -15.815 -6.065 4.383 1.00 87.94 97 TYR A CA 1
ATOM 759 C C . TYR A 1 97 ? -16.750 -6.994 3.603 1.00 87.94 97 TYR A C 1
ATOM 761 O O . TYR A 1 97 ? -16.668 -8.217 3.753 1.00 87.94 97 TYR A O 1
ATOM 769 N N . PRO A 1 98 ? -17.635 -6.447 2.753 1.00 91.38 98 PRO A N 1
ATOM 770 C CA . PRO A 1 98 ? -18.352 -7.274 1.798 1.00 91.38 98 PRO A CA 1
ATOM 771 C C . PRO A 1 98 ? -17.347 -7.997 0.892 1.00 91.38 98 PRO A C 1
ATOM 773 O O . PRO A 1 98 ? -16.265 -7.478 0.613 1.00 91.38 98 PRO A O 1
ATOM 776 N N . GLU A 1 99 ? -17.719 -9.180 0.402 1.00 91.06 99 GLU A N 1
ATOM 777 C CA . GLU A 1 99 ? -16.817 -10.076 -0.335 1.00 91.06 99 GLU A CA 1
ATOM 778 C C . GLU A 1 99 ? -16.080 -9.370 -1.482 1.00 91.06 99 GLU A C 1
ATOM 780 O O . GLU A 1 99 ? -14.872 -9.521 -1.634 1.00 91.06 99 GLU A O 1
ATOM 785 N N . TRP A 1 100 ? -16.777 -8.528 -2.249 1.00 93.12 100 TRP A N 1
ATOM 786 C CA . TRP A 1 100 ? -16.177 -7.777 -3.354 1.00 93.12 100 TRP A CA 1
ATOM 787 C C . TRP A 1 100 ? -15.056 -6.828 -2.915 1.00 93.12 100 TRP A C 1
ATOM 789 O O . TRP A 1 100 ? -14.077 -6.674 -3.643 1.00 93.12 100 TRP A O 1
ATOM 799 N N . LEU A 1 101 ? -15.180 -6.219 -1.734 1.00 93.81 101 LEU A N 1
ATOM 800 C CA . LEU A 1 101 ? -14.199 -5.278 -1.205 1.00 93.81 101 LEU A CA 1
ATOM 801 C C . LEU A 1 101 ? -13.016 -6.020 -0.590 1.00 93.81 101 LEU A C 1
ATOM 803 O O . LEU A 1 101 ? -11.876 -5.603 -0.757 1.00 93.81 101 LEU A O 1
ATOM 807 N N . GLU A 1 102 ? -13.269 -7.161 0.052 1.00 93.56 102 GLU A N 1
ATOM 808 C CA . GLU A 1 102 ? -12.199 -8.055 0.492 1.00 93.56 102 GLU A CA 1
ATOM 809 C C . GLU A 1 102 ? -11.384 -8.577 -0.704 1.00 93.56 102 GLU A C 1
ATOM 811 O O . GLU A 1 102 ? -10.156 -8.606 -0.646 1.00 93.56 102 GLU A O 1
ATOM 816 N N . MET A 1 103 ? -12.049 -8.944 -1.807 1.00 93.94 103 MET A N 1
ATOM 817 C CA . MET A 1 103 ? -11.380 -9.339 -3.050 1.00 93.94 103 MET A CA 1
ATOM 818 C C . MET A 1 103 ? -10.516 -8.211 -3.619 1.00 93.94 103 MET A C 1
ATOM 820 O O . MET A 1 103 ? -9.391 -8.470 -4.045 1.00 93.94 103 MET A O 1
ATOM 824 N N . ASP A 1 104 ? -11.017 -6.975 -3.623 1.00 95.38 104 ASP A N 1
ATOM 825 C CA . ASP A 1 104 ? -10.236 -5.816 -4.060 1.00 95.38 104 ASP A CA 1
ATOM 826 C C . ASP A 1 104 ? -9.013 -5.591 -3.172 1.00 95.38 104 ASP A C 1
ATOM 828 O O . ASP A 1 104 ? -7.899 -5.620 -3.684 1.00 95.38 104 ASP A O 1
ATOM 832 N N . LEU A 1 105 ? -9.196 -5.511 -1.852 1.00 95.56 105 LEU A N 1
ATOM 833 C CA . LEU A 1 105 ? -8.096 -5.334 -0.898 1.00 95.56 105 LEU A CA 1
ATOM 834 C C . LEU A 1 105 ? -7.053 -6.450 -0.995 1.00 95.56 105 LEU A C 1
ATOM 836 O O . LEU A 1 105 ? -5.857 -6.207 -0.842 1.00 95.56 105 LEU A O 1
ATOM 840 N N . ARG A 1 106 ? -7.480 -7.686 -1.279 1.00 96.31 106 ARG A N 1
ATOM 841 C CA . ARG A 1 106 ? -6.572 -8.810 -1.542 1.00 96.31 106 ARG A CA 1
ATOM 842 C C . ARG A 1 106 ? -5.731 -8.574 -2.789 1.00 96.31 106 ARG A C 1
ATOM 844 O O . ARG A 1 106 ? -4.535 -8.873 -2.774 1.00 96.31 106 ARG A O 1
ATOM 851 N N . SER A 1 107 ? -6.343 -8.055 -3.853 1.00 96.56 107 SER A N 1
ATOM 852 C CA . SER A 1 107 ? -5.614 -7.693 -5.066 1.00 96.56 107 SER A CA 1
ATOM 853 C C . SER A 1 107 ? -4.692 -6.497 -4.865 1.00 96.56 107 SER A C 1
ATOM 855 O O . SER A 1 107 ? -3.586 -6.533 -5.394 1.00 96.56 107 SER A O 1
ATOM 857 N N . ASP A 1 108 ? -5.083 -5.520 -4.046 1.00 96.75 108 ASP A N 1
ATOM 858 C CA . ASP A 1 108 ? -4.251 -4.363 -3.711 1.00 96.75 108 ASP A CA 1
ATOM 859 C C . ASP A 1 108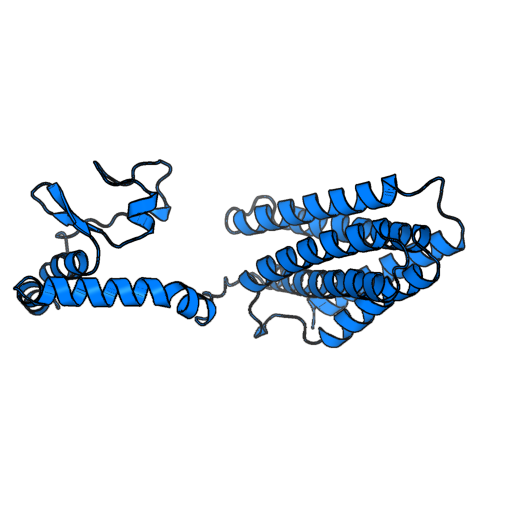 ? -3.026 -4.827 -2.920 1.00 96.75 108 ASP A C 1
ATOM 861 O O . ASP A 1 108 ? -1.901 -4.621 -3.354 1.00 96.75 108 ASP A O 1
ATOM 865 N N . HIS A 1 109 ? -3.218 -5.612 -1.852 1.00 97.00 109 HIS A N 1
ATOM 866 C CA . HIS A 1 109 ? -2.116 -6.196 -1.080 1.00 97.00 109 HIS A CA 1
ATOM 867 C C . HIS A 1 109 ? -1.146 -7.005 -1.965 1.00 97.00 109 HIS A C 1
ATOM 869 O O . HIS A 1 109 ? 0.077 -6.948 -1.798 1.00 97.00 109 HIS A O 1
ATOM 875 N N . ALA A 1 110 ? -1.672 -7.816 -2.890 1.00 96.94 110 ALA A N 1
ATOM 876 C CA . ALA A 1 110 ? -0.849 -8.559 -3.844 1.00 96.94 110 ALA A CA 1
ATOM 877 C C . ALA A 1 110 ? -0.096 -7.626 -4.811 1.00 96.94 110 ALA A C 1
ATOM 879 O O . ALA A 1 110 ? 1.069 -7.893 -5.115 1.00 96.94 110 ALA A O 1
ATOM 880 N N . GLY A 1 111 ? -0.747 -6.548 -5.252 1.00 96.56 111 GLY A N 1
ATOM 881 C CA . GLY A 1 111 ? -0.183 -5.479 -6.071 1.00 96.56 111 GLY A CA 1
ATOM 882 C C . GLY A 1 111 ? 0.983 -4.786 -5.379 1.00 96.56 111 GLY A C 1
ATOM 883 O O . GLY A 1 111 ? 2.092 -4.849 -5.901 1.00 96.56 111 GLY A O 1
ATOM 884 N N . GLU A 1 112 ? 0.774 -4.262 -4.171 1.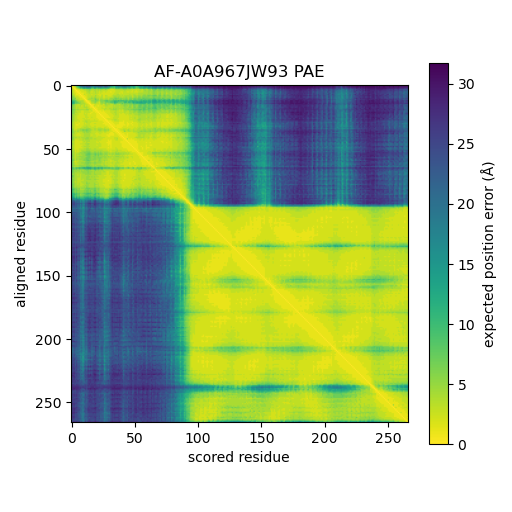00 97.19 112 GLU A N 1
ATOM 885 C CA . GLU A 1 112 ? 1.806 -3.590 -3.364 1.00 97.19 112 GLU A CA 1
ATOM 886 C C . GLU A 1 112 ? 2.986 -4.525 -3.054 1.00 97.19 112 GLU A C 1
ATOM 888 O O . GLU A 1 112 ? 4.158 -4.164 -3.166 1.00 97.19 112 GLU A O 1
ATOM 893 N N . THR A 1 113 ? 2.702 -5.800 -2.754 1.00 97.69 113 THR A N 1
ATOM 894 C CA . THR A 1 113 ? 3.752 -6.823 -2.599 1.00 97.69 113 THR A CA 1
ATOM 895 C C . THR A 1 113 ? 4.592 -6.970 -3.876 1.00 97.69 113 THR A C 1
ATOM 897 O O . THR A 1 113 ? 5.814 -7.139 -3.807 1.00 97.69 113 THR A O 1
ATOM 900 N N . GLY A 1 114 ? 3.942 -6.939 -5.040 1.00 97.62 114 GLY A N 1
ATOM 901 C CA . GLY A 1 114 ? 4.595 -6.956 -6.344 1.00 97.62 114 GLY A CA 1
ATOM 902 C C . GLY A 1 114 ? 5.382 -5.675 -6.622 1.00 97.62 114 GLY A C 1
ATOM 903 O O . GLY A 1 114 ? 6.514 -5.771 -7.090 1.00 97.62 114 GLY A O 1
ATOM 904 N N . ALA A 1 115 ? 4.841 -4.504 -6.285 1.00 97.50 115 ALA A N 1
ATOM 905 C CA . ALA A 1 115 ? 5.464 -3.196 -6.484 1.00 97.50 115 ALA A CA 1
ATOM 906 C C . ALA A 1 115 ? 6.767 -3.053 -5.679 1.00 97.50 115 ALA A C 1
ATOM 908 O O . ALA A 1 115 ? 7.829 -2.778 -6.247 1.00 97.50 115 ALA A O 1
ATOM 909 N N . VAL A 1 116 ? 6.754 -3.422 -4.391 1.00 98.38 116 VAL A N 1
ATOM 910 C CA . VAL A 1 116 ? 7.975 -3.508 -3.564 1.00 98.38 116 VAL A CA 1
ATOM 911 C C . VAL A 1 116 ? 9.026 -4.417 -4.216 1.00 98.38 116 VAL A C 1
ATOM 913 O O . VAL A 1 116 ? 10.231 -4.127 -4.194 1.00 98.38 116 VAL A O 1
ATOM 916 N N . ALA A 1 117 ? 8.589 -5.531 -4.809 1.00 98.50 117 ALA A N 1
ATOM 917 C CA . ALA A 1 117 ? 9.481 -6.452 -5.497 1.00 98.50 117 ALA A CA 1
ATOM 918 C C . ALA A 1 117 ? 10.007 -5.885 -6.827 1.00 98.50 117 ALA A C 1
ATOM 920 O O . ALA A 1 117 ? 11.185 -6.091 -7.112 1.00 98.50 117 ALA A O 1
ATOM 921 N N . ILE A 1 118 ? 9.209 -5.128 -7.593 1.00 98.44 118 ILE A N 1
ATOM 922 C CA . ILE A 1 118 ? 9.651 -4.415 -8.807 1.00 98.44 118 ILE A CA 1
ATOM 923 C C . ILE A 1 118 ? 10.834 -3.513 -8.477 1.00 98.44 118 ILE A C 1
ATOM 925 O O . ILE A 1 118 ? 11.907 -3.669 -9.065 1.00 98.44 118 ILE A O 1
ATOM 929 N N . TYR A 1 119 ? 10.700 -2.630 -7.490 1.00 98.31 119 TYR A N 1
ATOM 930 C CA . TYR A 1 119 ? 11.796 -1.728 -7.138 1.00 98.31 119 TYR A CA 1
ATOM 931 C C . TYR A 1 119 ? 13.000 -2.458 -6.544 1.00 98.31 119 TYR A C 1
ATOM 933 O O . TYR A 1 119 ? 14.142 -2.084 -6.806 1.00 98.31 119 TYR A O 1
ATOM 941 N N . THR A 1 120 ? 12.778 -3.557 -5.821 1.00 98.56 120 THR A N 1
ATOM 942 C CA . THR A 1 120 ? 13.869 -4.440 -5.380 1.00 98.56 120 THR A CA 1
ATOM 943 C C . THR A 1 120 ? 14.620 -5.053 -6.570 1.00 98.56 120 THR A C 1
ATOM 945 O O . THR A 1 120 ? 15.850 -5.089 -6.563 1.00 98.56 120 THR A O 1
ATOM 948 N N . GLY A 1 121 ? 13.903 -5.485 -7.610 1.00 98.44 121 GLY A N 1
ATOM 949 C CA . GLY A 1 121 ? 14.485 -5.988 -8.854 1.00 98.44 121 GLY A CA 1
ATOM 950 C C . GLY A 1 121 ? 15.270 -4.921 -9.611 1.00 98.44 121 GLY A C 1
ATOM 951 O O . GLY A 1 121 ? 16.383 -5.186 -10.060 1.00 98.44 121 GLY A O 1
ATOM 952 N N . ILE A 1 122 ? 14.744 -3.694 -9.690 1.00 98.38 122 ILE A N 1
ATOM 953 C CA . ILE A 1 122 ? 15.459 -2.556 -10.286 1.00 98.38 122 ILE A CA 1
ATOM 954 C C . ILE A 1 122 ? 16.766 -2.304 -9.531 1.00 98.38 122 ILE A C 1
ATOM 956 O O . ILE A 1 122 ? 17.827 -2.246 -10.149 1.00 98.38 122 ILE A O 1
ATOM 960 N N . LEU A 1 123 ? 16.710 -2.200 -8.199 1.00 98.25 123 LEU A N 1
ATOM 961 C CA . LEU A 1 123 ? 17.876 -1.925 -7.353 1.00 98.25 123 LEU A CA 1
ATOM 962 C C . LEU A 1 123 ? 18.979 -2.978 -7.494 1.00 98.25 123 LEU A C 1
ATOM 964 O O . LEU A 1 123 ? 20.154 -2.621 -7.435 1.00 98.25 123 LEU A O 1
ATOM 968 N N . ALA A 1 124 ? 18.623 -4.244 -7.728 1.00 97.88 124 ALA A N 1
ATOM 969 C CA . ALA A 1 124 ? 19.593 -5.321 -7.919 1.00 97.88 124 ALA A CA 1
ATOM 970 C C . ALA A 1 124 ? 20.484 -5.126 -9.162 1.00 97.88 124 ALA A C 1
ATOM 972 O O . ALA A 1 124 ? 21.617 -5.602 -9.180 1.00 97.88 124 ALA A O 1
ATOM 973 N N . PHE A 1 125 ? 19.999 -4.410 -10.184 1.00 96.94 125 PHE A N 1
ATOM 974 C CA . PHE A 1 125 ? 20.708 -4.223 -11.458 1.00 96.94 125 PHE A CA 1
ATOM 975 C C . PHE A 1 125 ? 20.925 -2.749 -11.841 1.00 96.94 125 PHE A C 1
ATOM 977 O O . PHE A 1 125 ? 21.524 -2.456 -12.880 1.00 96.94 125 PHE A O 1
ATOM 984 N N . ALA A 1 126 ? 20.486 -1.804 -11.008 1.00 95.06 126 ALA A N 1
ATOM 985 C CA . ALA A 1 126 ? 20.629 -0.375 -11.250 1.00 95.06 126 ALA A CA 1
ATOM 986 C C . ALA A 1 126 ? 22.102 0.062 -11.200 1.00 95.06 126 ALA A C 1
ATOM 988 O O . ALA A 1 126 ? 22.787 -0.083 -10.186 1.00 95.06 126 ALA A O 1
ATOM 989 N N . ARG A 1 127 ? 22.591 0.660 -12.295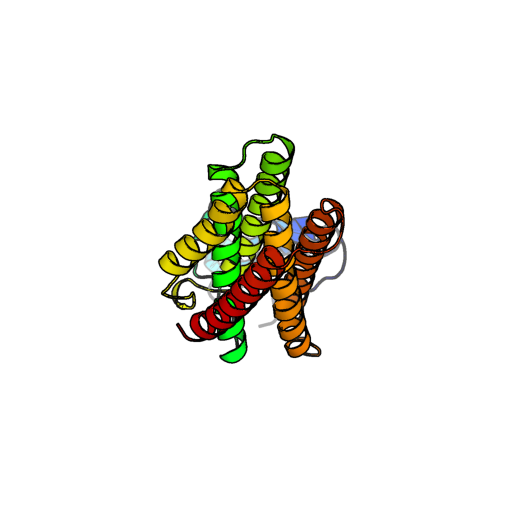 1.00 88.50 127 ARG A N 1
ATOM 990 C CA . ARG A 1 127 ? 23.991 1.108 -12.432 1.00 88.50 127 ARG A CA 1
ATOM 991 C C . ARG A 1 127 ? 24.217 2.577 -12.050 1.00 88.50 127 ARG A C 1
ATOM 993 O O . ARG A 1 127 ? 25.287 2.898 -11.531 1.00 88.50 127 ARG A O 1
ATOM 1000 N N . GLY A 1 128 ? 23.226 3.447 -12.252 1.00 91.19 128 GLY A N 1
ATOM 1001 C CA . GLY A 1 128 ? 23.314 4.892 -11.997 1.00 91.19 128 GLY A CA 1
ATOM 1002 C C . GLY A 1 128 ? 22.840 5.308 -10.602 1.00 91.19 128 GLY A C 1
ATOM 1003 O O . GLY A 1 128 ? 21.963 4.669 -10.026 1.00 91.19 128 GLY A O 1
ATOM 1004 N N . ALA A 1 129 ? 23.411 6.391 -10.064 1.00 93.69 129 ALA A N 1
ATOM 1005 C CA . ALA A 1 129 ? 22.999 6.948 -8.772 1.00 93.69 129 ALA A CA 1
ATOM 1006 C C . ALA A 1 129 ? 21.558 7.485 -8.806 1.00 93.69 129 ALA A C 1
ATOM 1008 O O . ALA A 1 129 ? 20.802 7.205 -7.886 1.00 93.69 129 ALA A O 1
ATOM 1009 N N . SER A 1 130 ? 21.166 8.162 -9.893 1.00 92.69 130 SER A N 1
ATOM 1010 C CA . SER A 1 130 ? 19.802 8.681 -10.073 1.00 92.69 130 SER A CA 1
ATOM 1011 C C . SER A 1 130 ? 18.759 7.558 -10.075 1.00 92.69 130 SER A C 1
ATOM 1013 O O . SER A 1 130 ? 17.846 7.582 -9.258 1.00 92.69 130 SER A O 1
ATOM 1015 N N . LEU A 1 131 ? 18.957 6.508 -10.881 1.00 94.50 131 LEU A N 1
ATOM 1016 C CA . LEU A 1 131 ? 18.064 5.345 -10.893 1.00 94.50 131 LEU A CA 1
ATOM 1017 C C . LEU A 1 131 ? 17.987 4.617 -9.539 1.00 94.50 131 LEU A C 1
ATOM 1019 O O . LEU A 1 131 ? 16.925 4.127 -9.160 1.00 94.50 131 LEU A O 1
ATOM 1023 N N . ARG A 1 132 ? 19.105 4.520 -8.805 1.00 96.94 132 ARG A N 1
ATOM 1024 C CA . ARG A 1 132 ? 19.117 3.923 -7.459 1.00 96.94 132 ARG A CA 1
ATOM 1025 C C . ARG A 1 132 ? 18.357 4.772 -6.445 1.00 96.94 132 ARG A C 1
ATOM 1027 O O . ARG A 1 132 ? 17.632 4.197 -5.636 1.00 96.94 132 ARG A O 1
ATOM 1034 N N . ASP A 1 133 ? 18.515 6.093 -6.484 1.00 95.94 133 ASP A N 1
ATOM 1035 C CA . ASP A 1 133 ? 17.757 7.018 -5.637 1.00 95.94 133 ASP A CA 1
ATOM 1036 C C . ASP A 1 133 ? 16.259 6.920 -5.938 1.00 95.94 133 ASP A C 1
ATOM 1038 O O . ASP A 1 133 ? 15.472 6.614 -5.043 1.00 95.94 133 ASP A O 1
ATOM 1042 N N . PHE A 1 134 ? 15.895 7.039 -7.220 1.00 95.31 134 PHE A N 1
ATOM 1043 C CA . PHE A 1 134 ? 14.534 6.856 -7.718 1.00 95.31 134 PHE A CA 1
ATOM 1044 C C . PHE A 1 134 ? 13.920 5.560 -7.179 1.00 95.31 134 PHE A C 1
ATOM 1046 O O . PHE A 1 134 ? 12.917 5.595 -6.469 1.00 95.31 134 PHE A O 1
ATOM 1053 N N . ALA A 1 135 ? 14.561 4.416 -7.436 1.00 97.19 135 ALA A N 1
ATOM 1054 C CA . ALA A 1 135 ? 14.025 3.123 -7.033 1.00 97.19 135 ALA A CA 1
ATOM 1055 C C . ALA A 1 135 ? 13.988 2.935 -5.507 1.00 97.19 135 ALA A C 1
ATOM 1057 O O . ALA A 1 135 ? 13.102 2.251 -5.005 1.00 97.19 135 ALA A O 1
ATOM 1058 N N . SER A 1 136 ? 14.919 3.533 -4.758 1.00 97.12 136 SER A N 1
ATOM 1059 C CA . SER A 1 136 ? 14.927 3.446 -3.292 1.00 97.12 136 SER A CA 1
ATOM 1060 C C . SER A 1 136 ? 13.781 4.235 -2.669 1.00 97.12 136 SER A C 1
ATOM 1062 O O . SER A 1 136 ? 13.110 3.698 -1.790 1.00 97.12 136 SER A O 1
ATOM 1064 N N . ARG A 1 137 ? 13.541 5.469 -3.139 1.00 96.81 137 ARG A N 1
ATOM 1065 C CA . ARG A 1 137 ? 12.429 6.311 -2.674 1.00 96.81 137 ARG A CA 1
ATOM 1066 C C . ARG A 1 137 ? 11.087 5.652 -2.950 1.00 96.81 137 ARG A C 1
ATOM 1068 O O . ARG A 1 137 ? 10.308 5.468 -2.025 1.00 96.81 137 ARG A O 1
ATOM 1075 N N . HIS A 1 138 ? 10.867 5.225 -4.191 1.00 96.25 138 HIS A N 1
ATOM 1076 C CA . HIS A 1 138 ? 9.603 4.609 -4.581 1.00 96.25 138 HIS A CA 1
ATOM 1077 C C . HIS A 1 138 ? 9.361 3.302 -3.826 1.00 96.25 138 HIS A C 1
ATOM 1079 O O . HIS A 1 138 ? 8.284 3.101 -3.284 1.00 96.25 138 HIS A O 1
ATOM 1085 N N . ARG A 1 139 ? 10.388 2.452 -3.659 1.00 97.88 139 ARG A N 1
ATOM 1086 C CA . ARG A 1 139 ? 10.257 1.241 -2.833 1.00 97.88 139 ARG A CA 1
ATOM 1087 C C . ARG A 1 139 ? 9.800 1.551 -1.409 1.00 97.88 139 ARG A C 1
ATOM 1089 O O . ARG A 1 139 ? 9.106 0.728 -0.824 1.00 97.88 139 ARG A O 1
ATOM 1096 N N . GLU A 1 140 ? 10.243 2.660 -0.824 1.00 95.94 140 GLU A N 1
ATOM 1097 C CA . GLU A 1 140 ? 9.808 3.046 0.519 1.00 95.94 140 GLU A CA 1
ATOM 1098 C C . GLU A 1 140 ? 8.334 3.466 0.532 1.00 95.94 140 GLU A C 1
ATOM 1100 O O . GLU A 1 140 ? 7.598 3.021 1.412 1.00 95.94 140 GLU A O 1
ATOM 1105 N N . THR A 1 141 ? 7.881 4.208 -0.484 1.00 93.38 141 THR A N 1
ATOM 1106 C CA . THR A 1 141 ? 6.456 4.507 -0.695 1.00 93.38 141 THR A CA 1
ATOM 1107 C C . THR A 1 141 ? 5.627 3.223 -0.814 1.00 93.38 141 THR A C 1
ATOM 1109 O O . THR A 1 141 ? 4.694 3.036 -0.036 1.00 93.38 141 THR A O 1
ATOM 1112 N N . GLU A 1 142 ? 6.031 2.267 -1.660 1.00 96.19 142 GLU A N 1
ATOM 1113 C CA . GLU A 1 142 ? 5.323 0.980 -1.811 1.00 96.19 142 GLU A CA 1
ATOM 1114 C C . GLU A 1 142 ? 5.284 0.169 -0.504 1.00 96.19 142 GLU A C 1
ATOM 1116 O O . GLU A 1 142 ? 4.316 -0.523 -0.187 1.00 96.19 142 GLU A O 1
ATOM 1121 N N . ARG A 1 143 ? 6.351 0.231 0.305 1.00 96.56 143 ARG A N 1
ATOM 1122 C CA . ARG A 1 143 ? 6.377 -0.434 1.620 1.00 96.56 143 ARG A CA 1
ATOM 1123 C C . ARG A 1 143 ? 5.413 0.221 2.598 1.00 96.56 143 ARG A C 1
ATOM 1125 O O . ARG A 1 143 ? 4.804 -0.490 3.397 1.00 96.56 143 ARG A O 1
ATOM 1132 N N . MET A 1 144 ? 5.288 1.544 2.544 1.00 94.56 144 MET A N 1
ATOM 1133 C CA . MET A 1 144 ? 4.304 2.285 3.322 1.00 94.56 144 MET A CA 1
ATOM 1134 C C . MET A 1 144 ? 2.881 1.932 2.871 1.00 94.56 144 MET A C 1
ATOM 1136 O O . MET A 1 144 ? 2.048 1.639 3.726 1.00 94.56 144 MET A O 1
ATOM 1140 N N . HIS A 1 145 ? 2.607 1.874 1.564 1.00 96.06 145 HIS A N 1
ATOM 1141 C CA . HIS A 1 145 ? 1.317 1.425 1.027 1.00 96.06 145 HIS A CA 1
ATOM 1142 C C . HIS A 1 145 ? 0.972 0.007 1.485 1.00 96.06 145 HIS A C 1
ATOM 1144 O O . HIS A 1 145 ? -0.094 -0.216 2.062 1.00 96.06 145 HIS A O 1
ATOM 1150 N N . LEU A 1 146 ? 1.901 -0.941 1.336 1.00 95.44 146 LEU A N 1
ATOM 1151 C CA . LEU A 1 146 ? 1.714 -2.314 1.803 1.00 95.44 146 LEU A CA 1
ATOM 1152 C C . LEU A 1 146 ? 1.403 -2.370 3.305 1.00 95.44 146 LEU A C 1
ATOM 1154 O O . LEU A 1 146 ? 0.494 -3.090 3.710 1.00 95.44 146 LEU A O 1
ATOM 1158 N N . ALA A 1 147 ? 2.109 -1.587 4.126 1.00 92.81 147 ALA A N 1
ATOM 1159 C CA . ALA A 1 147 ? 1.850 -1.511 5.562 1.00 92.81 147 ALA A CA 1
ATOM 1160 C C . ALA A 1 147 ? 0.448 -0.958 5.870 1.00 92.81 147 ALA A C 1
ATOM 1162 O O . ALA A 1 147 ? -0.253 -1.492 6.728 1.00 92.81 147 ALA A O 1
ATOM 1163 N N . LEU A 1 148 ? 0.003 0.066 5.136 1.00 91.19 148 LEU A N 1
ATOM 1164 C CA . LEU A 1 148 ? -1.345 0.621 5.269 1.00 91.19 148 LEU A CA 1
ATOM 1165 C C . LEU A 1 148 ? -2.428 -0.399 4.892 1.00 91.19 148 LEU A C 1
ATOM 1167 O O . LEU A 1 148 ? -3.477 -0.438 5.533 1.00 91.19 148 LEU A O 1
ATOM 1171 N N . ILE A 1 149 ? -2.190 -1.239 3.883 1.00 92.44 149 ILE A N 1
ATOM 1172 C CA . ILE A 1 149 ? -3.123 -2.306 3.493 1.00 92.44 149 ILE A CA 1
ATOM 1173 C C . ILE A 1 149 ? -3.081 -3.476 4.481 1.00 92.44 149 ILE A C 1
ATOM 1175 O O . ILE A 1 149 ? -4.125 -4.064 4.772 1.00 92.44 149 ILE A O 1
ATOM 1179 N N . ASP A 1 150 ? -1.916 -3.789 5.048 1.00 90.56 150 ASP A N 1
ATOM 1180 C CA . ASP A 1 150 ? -1.758 -4.809 6.089 1.00 90.56 150 ASP A CA 1
ATOM 1181 C C . ASP A 1 150 ? -2.624 -4.519 7.322 1.00 90.56 150 ASP A C 1
ATOM 1183 O O . ASP A 1 150 ? -3.159 -5.454 7.922 1.00 90.56 150 ASP A O 1
ATOM 1187 N N . GLU A 1 151 ? -2.821 -3.239 7.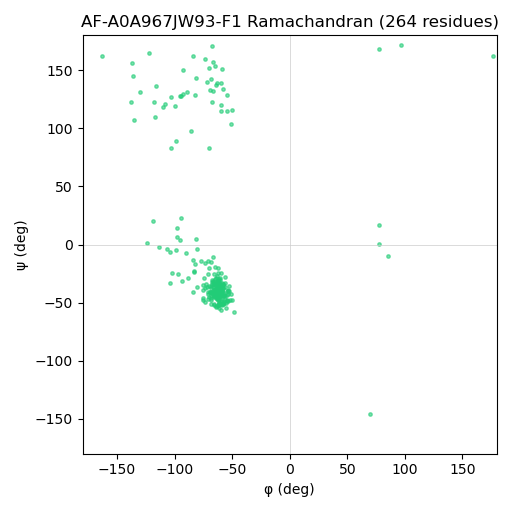653 1.00 89.06 151 GLU A N 1
ATOM 1188 C CA . GLU A 1 151 ? -3.738 -2.774 8.705 1.00 89.06 151 GLU A CA 1
ATOM 1189 C C . GLU A 1 151 ? -5.226 -2.928 8.339 1.00 89.06 151 GLU A C 1
ATOM 1191 O O . GLU A 1 151 ? -6.112 -2.794 9.184 1.00 89.06 151 GLU A O 1
ATOM 1196 N N . ARG A 1 152 ? -5.556 -3.167 7.067 1.00 87.75 152 ARG A N 1
ATOM 1197 C CA . ARG A 1 152 ? -6.946 -3.348 6.613 1.00 87.75 152 ARG A CA 1
ATOM 1198 C C . ARG A 1 152 ? -7.276 -4.807 6.347 1.00 87.75 152 ARG A C 1
ATOM 1200 O O . ARG A 1 152 ? -8.412 -5.216 6.578 1.00 87.75 152 ARG A O 1
ATOM 1207 N N . LEU A 1 153 ? -6.308 -5.593 5.881 1.00 88.94 153 LEU A N 1
ATOM 1208 C CA . LEU A 1 153 ? -6.524 -6.964 5.440 1.00 88.94 153 LEU A CA 1
ATOM 1209 C C . LEU A 1 153 ? -5.746 -7.970 6.312 1.00 88.94 153 LEU A C 1
ATOM 1211 O O . LEU A 1 153 ? -4.516 -8.073 6.201 1.00 88.94 153 LEU A O 1
ATOM 1215 N N . PRO A 1 154 ? -6.437 -8.772 7.147 1.00 85.94 154 PRO A N 1
ATOM 1216 C CA . PRO A 1 154 ? -5.772 -9.771 7.977 1.00 85.94 154 PRO A CA 1
ATOM 1217 C C . PRO A 1 154 ? -5.109 -10.850 7.115 1.00 85.94 154 PRO A C 1
ATOM 1219 O O . PRO A 1 154 ? -5.571 -11.156 6.014 1.00 85.94 154 PRO A O 1
ATOM 1222 N N . GLU A 1 155 ? -4.055 -11.478 7.643 1.00 85.25 155 GLU A N 1
ATOM 1223 C CA . GLU A 1 155 ? -3.246 -12.467 6.915 1.00 85.25 155 GLU A CA 1
ATOM 1224 C C . GLU A 1 155 ? -4.062 -13.607 6.296 1.00 85.25 155 GLU A C 1
ATOM 1226 O O . GLU A 1 155 ? -3.787 -14.037 5.179 1.00 85.25 155 GLU A O 1
ATOM 1231 N N . THR A 1 156 ? -5.127 -14.040 6.973 1.00 86.12 156 THR A N 1
ATOM 1232 C CA . THR A 1 156 ? -6.026 -15.111 6.515 1.00 86.12 156 THR A CA 1
ATOM 1233 C C . THR A 1 156 ? -6.798 -14.773 5.240 1.00 86.12 156 THR A C 1
ATOM 1235 O O . THR A 1 156 ? -7.307 -15.680 4.580 1.00 86.12 156 THR A O 1
ATOM 1238 N N . LYS A 1 157 ? -6.911 -13.485 4.899 1.00 88.25 157 LYS A N 1
ATOM 1239 C CA . LYS A 1 157 ? -7.629 -12.987 3.721 1.00 88.25 157 LYS A CA 1
ATOM 1240 C C . LYS A 1 157 ? -6.699 -12.501 2.613 1.00 88.25 157 LYS A C 1
ATOM 1242 O O . LYS A 1 157 ? -7.200 -12.149 1.546 1.00 88.25 157 LYS A O 1
ATOM 1247 N N . ARG A 1 158 ? -5.381 -12.502 2.828 1.00 92.00 158 ARG A N 1
ATOM 1248 C CA . ARG A 1 158 ? -4.375 -12.150 1.815 1.00 92.00 158 ARG A CA 1
ATOM 1249 C C . ARG A 1 158 ? -4.241 -13.262 0.779 1.00 92.00 158 ARG A C 1
ATOM 1251 O O . ARG A 1 158 ? -4.608 -14.408 1.030 1.00 92.00 158 ARG A O 1
ATOM 1258 N N . SER A 1 159 ? -3.701 -12.917 -0.387 1.00 91.69 159 SER A N 1
ATOM 1259 C CA . SER A 1 159 ? -3.540 -13.884 -1.472 1.00 91.69 159 SER A CA 1
ATOM 1260 C C . SER A 1 159 ? -2.594 -15.015 -1.072 1.00 91.69 159 SER A C 1
ATOM 1262 O O . SER A 1 159 ? -1.520 -14.761 -0.530 1.00 91.69 159 SER A O 1
ATOM 1264 N N . ARG A 1 160 ? -2.901 -16.262 -1.430 1.00 90.94 160 ARG A N 1
ATOM 1265 C CA . ARG A 1 160 ? -1.992 -17.397 -1.150 1.00 90.94 160 ARG A CA 1
ATOM 1266 C C . ARG A 1 160 ? -0.756 -17.435 -2.052 1.00 90.94 160 ARG A C 1
ATOM 1268 O O . ARG A 1 160 ? 0.224 -18.105 -1.740 1.00 90.94 160 ARG A O 1
ATOM 1275 N N . LEU A 1 161 ? -0.776 -16.691 -3.156 1.00 93.81 161 LEU A N 1
ATOM 1276 C CA . LEU A 1 161 ? 0.274 -16.678 -4.177 1.00 93.81 161 LEU A CA 1
ATOM 1277 C C . LEU A 1 161 ? 1.321 -15.565 -3.975 1.00 93.81 161 LEU A C 1
ATOM 1279 O O . LEU A 1 161 ? 2.016 -15.197 -4.917 1.00 93.81 161 LEU A O 1
ATOM 1283 N N . LEU A 1 162 ? 1.498 -15.041 -2.754 1.00 93.50 162 LEU A N 1
ATOM 1284 C CA . LEU A 1 162 ? 2.489 -13.980 -2.484 1.00 93.50 162 LEU A CA 1
ATOM 1285 C C . LEU A 1 162 ? 3.918 -14.303 -2.960 1.00 93.50 162 LEU A C 1
ATOM 1287 O O . LEU A 1 162 ? 4.557 -13.400 -3.500 1.00 93.50 162 LEU A O 1
ATOM 1291 N N . PRO A 1 163 ? 4.453 -15.536 -2.821 1.00 95.88 163 PRO A N 1
ATOM 1292 C CA . PRO A 1 163 ? 5.774 -15.859 -3.366 1.00 95.88 163 PRO A CA 1
ATOM 1293 C C . PRO A 1 163 ? 5.854 -15.668 -4.886 1.00 95.88 163 PRO A C 1
ATOM 1295 O O . PRO A 1 163 ? 6.848 -15.145 -5.387 1.00 95.88 163 PRO A O 1
ATOM 1298 N N . LEU A 1 164 ? 4.787 -16.025 -5.608 1.00 95.50 164 LEU A N 1
ATOM 1299 C CA . LEU A 1 164 ? 4.695 -15.837 -7.053 1.00 95.50 164 LEU A CA 1
ATOM 1300 C C . LEU A 1 164 ? 4.665 -14.347 -7.412 1.00 95.50 164 LEU A C 1
ATOM 1302 O O . LEU A 1 164 ? 5.383 -13.928 -8.316 1.00 95.50 164 LEU A O 1
ATOM 1306 N N . TRP A 1 165 ? 3.895 -13.538 -6.680 1.00 95.06 165 TRP A N 1
ATOM 1307 C CA . TRP A 1 165 ? 3.813 -12.090 -6.913 1.00 95.06 165 TRP A CA 1
ATOM 1308 C C . TRP A 1 165 ? 5.140 -11.380 -6.656 1.00 95.06 165 TRP A C 1
ATOM 1310 O O . TRP A 1 165 ? 5.537 -10.529 -7.449 1.00 95.06 165 TRP A O 1
ATOM 1320 N N . ARG A 1 166 ? 5.886 -11.796 -5.626 1.00 97.88 166 ARG A N 1
ATOM 1321 C CA . ARG A 1 166 ? 7.249 -11.300 -5.382 1.00 97.88 166 ARG A CA 1
ATOM 1322 C C . ARG A 1 166 ? 8.193 -11.655 -6.527 1.00 97.88 166 ARG A C 1
ATOM 1324 O O . ARG A 1 166 ? 8.924 -10.791 -6.998 1.00 97.88 166 ARG A O 1
ATOM 1331 N N . ALA A 1 167 ? 8.164 -12.898 -7.006 1.00 97.50 167 ALA A N 1
ATOM 1332 C CA . ALA A 1 167 ? 9.012 -13.328 -8.117 1.00 97.50 167 ALA A CA 1
ATOM 1333 C C . ALA A 1 167 ? 8.672 -12.590 -9.427 1.00 97.50 167 ALA A C 1
ATOM 1335 O O . ALA A 1 167 ? 9.572 -12.125 -10.132 1.00 97.50 167 ALA A O 1
ATOM 1336 N N . ALA A 1 168 ? 7.380 -12.439 -9.732 1.00 95.88 168 ALA A N 1
ATOM 1337 C CA . ALA A 1 168 ? 6.903 -11.721 -10.910 1.00 95.88 168 ALA A CA 1
ATOM 1338 C C . ALA A 1 168 ? 7.267 -10.230 -10.857 1.00 95.88 168 ALA A C 1
ATOM 1340 O O . ALA A 1 168 ? 7.803 -9.698 -11.831 1.00 95.88 168 ALA A O 1
ATOM 1341 N N . GLY A 1 169 ? 7.042 -9.573 -9.714 1.0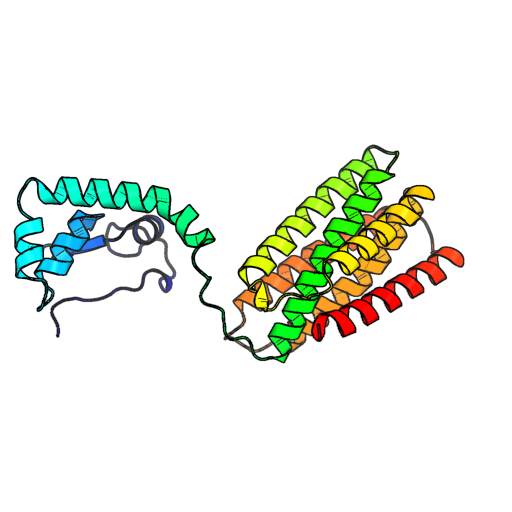0 97.69 169 GLY A N 1
ATOM 1342 C CA . GLY A 1 169 ? 7.424 -8.179 -9.501 1.00 97.69 169 GLY A CA 1
ATOM 1343 C C . GLY A 1 169 ? 8.931 -7.980 -9.644 1.00 97.69 169 GLY A C 1
ATOM 1344 O O . GLY A 1 169 ? 9.371 -7.192 -10.478 1.00 97.69 169 GLY A O 1
ATOM 1345 N N . PHE A 1 170 ? 9.735 -8.785 -8.942 1.00 98.44 170 PHE A N 1
ATOM 1346 C CA . PHE A 1 170 ? 11.196 -8.742 -9.045 1.00 98.44 170 PHE A CA 1
ATOM 1347 C C . PHE A 1 170 ? 11.680 -8.870 -10.489 1.00 98.44 170 PHE A C 1
ATOM 1349 O O . PHE A 1 170 ? 12.477 -8.057 -10.949 1.00 98.44 170 PHE A O 1
ATOM 1356 N N . THR A 1 171 ? 11.163 -9.852 -11.226 1.00 97.38 171 THR A N 1
ATOM 1357 C CA . THR A 1 171 ? 11.535 -10.078 -12.630 1.00 97.38 171 THR A CA 1
ATOM 1358 C C . THR A 1 171 ? 11.147 -8.890 -13.512 1.00 97.38 171 THR A C 1
ATOM 1360 O O . THR A 1 171 ? 11.934 -8.464 -14.357 1.00 97.38 171 THR A O 1
ATOM 1363 N N . THR A 1 172 ? 9.965 -8.314 -13.279 1.00 97.12 172 THR A N 1
ATOM 1364 C CA . THR A 1 172 ? 9.463 -7.139 -14.006 1.00 97.12 172 THR A CA 1
ATOM 1365 C C . THR A 1 172 ? 10.345 -5.910 -13.788 1.00 97.12 172 THR A C 1
ATOM 1367 O O . THR A 1 172 ? 10.507 -5.123 -14.714 1.00 97.12 172 THR A O 1
ATOM 1370 N N . GLY A 1 173 ? 10.956 -5.756 -12.610 1.00 97.38 173 GLY A N 1
ATOM 1371 C CA . GLY A 1 173 ? 11.902 -4.674 -12.330 1.00 97.38 173 GLY A CA 1
ATOM 1372 C C . GLY A 1 173 ? 13.343 -4.949 -12.768 1.00 97.38 173 GLY A C 1
ATOM 1373 O O . GLY A 1 173 ? 14.011 -4.072 -13.317 1.00 97.38 173 GLY A O 1
ATOM 1374 N N . ALA A 1 174 ? 13.826 -6.176 -12.566 1.00 97.69 174 ALA A N 1
ATOM 1375 C CA . ALA A 1 174 ? 15.192 -6.575 -12.893 1.00 97.69 174 ALA A CA 1
ATOM 1376 C C . ALA A 1 174 ? 15.451 -6.614 -14.403 1.00 97.69 174 ALA A C 1
ATOM 1378 O O . ALA A 1 174 ? 16.478 -6.108 -14.857 1.00 97.69 174 ALA A O 1
ATOM 1379 N N . LEU A 1 175 ? 14.526 -7.175 -15.194 1.00 96.12 175 LEU A N 1
ATOM 1380 C CA . LEU A 1 175 ? 14.726 -7.320 -16.638 1.00 96.12 175 LEU A CA 1
ATOM 1381 C C . LEU A 1 175 ? 14.968 -5.970 -17.334 1.00 96.12 175 LEU A C 1
ATOM 1383 O O . LEU A 1 175 ? 15.987 -5.847 -18.008 1.00 96.12 175 LEU A O 1
ATOM 1387 N N . PRO A 1 176 ? 14.131 -4.928 -17.165 1.00 95.12 176 PRO A N 1
ATOM 1388 C CA . PRO A 1 176 ? 14.377 -3.628 -17.785 1.00 95.12 176 PRO A CA 1
ATOM 1389 C C . PRO A 1 176 ? 15.644 -2.946 -17.270 1.00 95.12 176 PRO A C 1
ATOM 1391 O O . PRO A 1 176 ? 16.323 -2.280 -18.047 1.00 95.12 176 PRO A O 1
ATOM 1394 N N . ALA A 1 177 ? 15.997 -3.130 -15.994 1.00 96.25 177 ALA A N 1
ATOM 1395 C CA . ALA A 1 177 ? 17.205 -2.543 -15.419 1.00 96.25 177 ALA A CA 1
ATOM 1396 C C . ALA A 1 177 ? 18.489 -3.034 -16.114 1.00 96.25 177 ALA A C 1
ATOM 1398 O O . ALA A 1 177 ? 19.432 -2.255 -16.264 1.00 96.25 177 ALA A O 1
ATOM 1399 N N . LEU A 1 178 ? 18.498 -4.264 -16.645 1.00 94.50 178 LEU A N 1
ATOM 1400 C CA . LEU A 1 178 ? 19.590 -4.779 -17.484 1.00 94.50 178 LEU A CA 1
ATOM 1401 C C . LEU A 1 178 ? 19.751 -4.015 -18.810 1.00 94.50 178 LEU A C 1
ATOM 1403 O O . LEU A 1 178 ? 20.862 -3.921 -19.330 1.00 94.50 178 LEU A O 1
ATOM 1407 N N . PHE A 1 179 ? 18.665 -3.448 -19.342 1.00 93.06 179 PHE A N 1
ATOM 1408 C CA . PHE A 1 179 ? 18.640 -2.692 -20.603 1.00 93.06 179 PHE A CA 1
ATOM 1409 C C . PHE A 1 179 ? 18.718 -1.171 -20.403 1.00 93.06 179 PHE A C 1
ATOM 1411 O O . PHE A 1 179 ? 18.615 -0.405 -21.364 1.00 93.06 179 PHE A O 1
ATOM 1418 N N . GLY A 1 180 ? 18.933 -0.728 -19.163 1.00 91.75 180 GLY A N 1
ATOM 1419 C CA . GLY A 1 180 ? 19.173 0.664 -18.812 1.00 91.75 180 GLY A CA 1
ATOM 1420 C C . GLY A 1 180 ? 17.940 1.432 -18.336 1.00 91.75 180 GLY A C 1
ATOM 1421 O O . GLY A 1 180 ? 16.794 0.994 -18.401 1.00 91.75 180 GLY A O 1
ATOM 1422 N N . GLU A 1 181 ? 18.204 2.641 -17.856 1.00 94.31 181 GLU A N 1
ATOM 1423 C CA . GLU A 1 181 ? 17.256 3.494 -17.134 1.00 94.31 181 GLU A CA 1
ATOM 1424 C C . GLU A 1 181 ? 15.988 3.833 -17.936 1.00 94.31 181 GLU A C 1
ATOM 1426 O O . GLU A 1 181 ? 14.875 3.740 -17.424 1.00 94.31 181 GLU A O 1
ATOM 1431 N N . ARG A 1 182 ? 16.117 4.090 -19.243 1.00 93.12 182 ARG A N 1
ATOM 1432 C CA . ARG A 1 182 ? 14.958 4.346 -20.117 1.00 93.12 182 ARG A CA 1
ATOM 1433 C C . ARG A 1 182 ? 13.995 3.158 -20.203 1.00 93.12 182 ARG A C 1
ATOM 1435 O O . ARG A 1 182 ? 12.799 3.362 -20.401 1.00 93.12 182 ARG A O 1
ATOM 1442 N N . ALA A 1 183 ? 14.497 1.926 -20.115 1.00 94.19 183 ALA A N 1
ATOM 1443 C CA . ALA A 1 183 ? 13.650 0.736 -20.112 1.00 94.19 183 ALA A CA 1
ATOM 1444 C C . ALA A 1 183 ? 12.916 0.590 -18.770 1.00 94.19 183 ALA A C 1
ATOM 1446 O O . ALA A 1 183 ? 11.736 0.232 -18.760 1.00 94.19 183 ALA A O 1
ATOM 1447 N N . VAL A 1 184 ? 13.579 0.937 -17.662 1.00 96.12 184 VAL A N 1
ATOM 1448 C CA . VAL A 1 184 ? 12.958 0.986 -16.332 1.00 96.12 184 VAL A CA 1
ATOM 1449 C C . VAL A 1 184 ? 11.828 2.007 -16.299 1.00 96.12 184 VAL A C 1
ATOM 1451 O O . VAL A 1 184 ? 10.698 1.622 -16.023 1.00 96.12 184 VAL A O 1
ATOM 1454 N N . PHE A 1 185 ? 12.078 3.262 -16.677 1.00 95.88 185 PHE A N 1
ATOM 1455 C CA . PHE A 1 185 ? 11.044 4.302 -16.646 1.00 95.88 185 PHE A CA 1
ATOM 1456 C C . PHE A 1 185 ? 9.835 3.975 -17.528 1.00 95.88 185 PHE A C 1
ATOM 1458 O O . PHE A 1 185 ? 8.701 4.206 -17.126 1.00 95.88 185 PHE A O 1
ATOM 1465 N N . ARG A 1 186 ? 10.041 3.345 -18.693 1.00 94.75 186 ARG A N 1
ATOM 1466 C CA . ARG A 1 186 ? 8.927 2.849 -19.526 1.00 94.75 186 ARG A CA 1
ATOM 1467 C C . ARG A 1 186 ? 8.142 1.718 -18.870 1.00 94.75 186 ARG A C 1
ATOM 1469 O O . ARG A 1 186 ? 6.952 1.577 -19.129 1.00 94.75 186 ARG A O 1
ATOM 1476 N N . THR A 1 187 ? 8.813 0.884 -18.081 1.00 95.06 187 THR A N 1
ATOM 1477 C CA . THR A 1 187 ? 8.155 -0.194 -17.340 1.00 95.06 187 THR A CA 1
ATOM 1478 C C . THR A 1 187 ? 7.326 0.381 -16.203 1.00 95.06 187 THR A C 1
ATOM 1480 O O . THR A 1 187 ? 6.156 0.032 -16.110 1.00 95.06 187 THR A O 1
ATOM 1483 N N . ILE A 1 188 ? 7.889 1.305 -15.420 1.00 95.88 188 ILE A N 1
ATOM 1484 C CA . ILE A 1 188 ? 7.170 1.999 -14.345 1.00 95.88 188 ILE A CA 1
ATOM 1485 C C . ILE A 1 188 ? 5.970 2.763 -14.906 1.00 95.88 188 ILE A C 1
ATOM 1487 O O . ILE A 1 188 ? 4.859 2.525 -14.464 1.00 95.88 188 ILE A O 1
ATOM 1491 N N . ASP A 1 189 ? 6.129 3.550 -15.975 1.00 94.38 189 ASP A N 1
ATOM 1492 C CA . ASP A 1 189 ? 4.994 4.227 -16.623 1.00 94.38 189 ASP A CA 1
ATOM 1493 C C . ASP A 1 189 ? 3.864 3.251 -17.015 1.00 94.38 189 ASP A C 1
ATOM 1495 O O . ASP A 1 189 ? 2.679 3.518 -16.792 1.00 94.38 189 ASP A O 1
ATOM 1499 N N . ALA A 1 190 ? 4.210 2.084 -17.569 1.00 93.31 190 ALA A N 1
ATOM 1500 C CA . ALA A 1 190 ? 3.225 1.071 -17.939 1.00 93.31 190 ALA A CA 1
ATOM 1501 C C . ALA A 1 190 ? 2.533 0.433 -16.721 1.00 93.31 190 ALA A C 1
ATOM 1503 O O . ALA A 1 190 ? 1.319 0.205 -16.774 1.00 93.31 190 ALA A O 1
ATOM 1504 N N . VAL A 1 191 ? 3.288 0.148 -15.653 1.00 95.19 191 VAL A N 1
ATOM 1505 C CA . VAL A 1 191 ? 2.766 -0.374 -14.381 1.00 95.19 191 VAL A CA 1
ATOM 1506 C C . VAL A 1 191 ? 1.846 0.660 -13.741 1.00 95.19 191 VAL A C 1
ATOM 1508 O O . VAL A 1 191 ? 0.670 0.361 -13.550 1.00 95.19 191 VAL A O 1
ATOM 1511 N N . GLU A 1 192 ? 2.297 1.899 -13.557 1.00 94.25 192 GLU A N 1
ATOM 1512 C CA . GLU A 1 1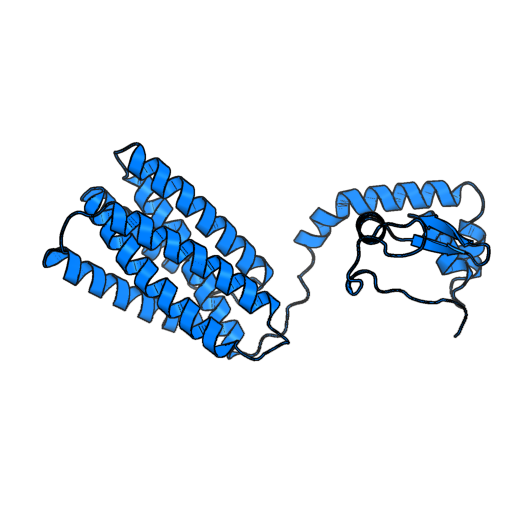92 ? 1.501 2.931 -12.887 1.00 94.25 192 GLU A CA 1
ATOM 1513 C C . GLU A 1 192 ? 0.275 3.363 -13.686 1.00 94.25 192 GLU A C 1
ATOM 1515 O O . GLU A 1 192 ? -0.783 3.657 -13.135 1.00 94.25 192 GLU A O 1
ATOM 1520 N N . THR A 1 193 ? 0.331 3.310 -15.017 1.00 93.25 193 THR A N 1
ATOM 1521 C CA . THR A 1 193 ? -0.868 3.504 -15.850 1.00 93.25 193 THR A CA 1
ATOM 1522 C C . THR A 1 193 ? -1.909 2.397 -15.640 1.00 93.25 193 THR A C 1
ATOM 1524 O O . THR A 1 193 ? -3.113 2.595 -15.847 1.00 93.25 193 THR A O 1
ATOM 1527 N N . PHE A 1 194 ? -1.478 1.185 -15.295 1.00 94.62 194 PHE A N 1
ATOM 1528 C CA . PHE A 1 194 ? -2.395 0.132 -14.882 1.00 94.62 194 PHE A CA 1
ATOM 1529 C C . PHE A 1 194 ? -2.915 0.376 -13.459 1.00 94.62 194 PHE A C 1
ATOM 1531 O O . PHE A 1 194 ? -4.132 0.315 -13.269 1.00 94.62 194 PHE A O 1
ATOM 1538 N N . VAL A 1 195 ? -2.029 0.690 -12.513 1.00 94.50 195 VAL A N 1
ATOM 1539 C CA . VAL A 1 195 ? -2.370 0.896 -11.099 1.00 94.50 195 VAL A CA 1
ATOM 1540 C C . VAL A 1 195 ? -3.348 2.065 -10.923 1.00 94.50 195 VAL A C 1
ATOM 1542 O O . VAL A 1 195 ? -4.390 1.887 -10.295 1.00 94.50 195 VAL A O 1
ATOM 1545 N N . ASP A 1 196 ? -3.128 3.199 -11.598 1.00 95.19 196 ASP A N 1
ATOM 1546 C CA . ASP A 1 196 ? -4.056 4.345 -11.625 1.00 95.19 196 ASP A CA 1
ATOM 1547 C C . ASP A 1 196 ? -5.479 3.917 -12.018 1.00 95.19 196 ASP A C 1
ATOM 1549 O O . ASP A 1 196 ? -6.454 4.238 -11.338 1.00 95.19 196 ASP A O 1
ATOM 1553 N N . ARG A 1 197 ? -5.616 3.120 -13.087 1.00 94.69 197 ARG A N 1
ATOM 1554 C CA . ARG A 1 197 ? -6.928 2.627 -13.540 1.00 94.69 197 ARG A CA 1
ATOM 1555 C C . ARG A 1 197 ? -7.564 1.666 -12.542 1.00 94.69 197 ARG A C 1
ATOM 1557 O O . ARG A 1 197 ? -8.788 1.676 -12.401 1.00 94.69 197 ARG A O 1
ATOM 1564 N N . HIS A 1 198 ? -6.761 0.832 -11.885 1.00 94.88 198 HIS A N 1
ATOM 1565 C CA . HIS A 1 198 ? -7.232 -0.109 -10.871 1.00 94.88 198 HIS A CA 1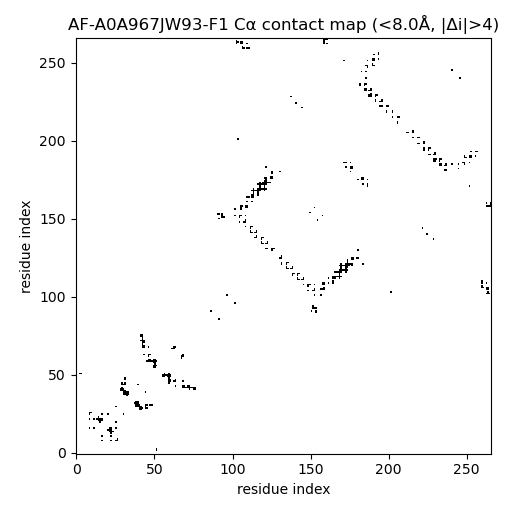
ATOM 1566 C C . HIS A 1 198 ? -7.768 0.633 -9.640 1.00 94.88 198 HIS A C 1
ATOM 1568 O O . HIS A 1 198 ? -8.940 0.451 -9.297 1.00 94.88 198 HIS A O 1
ATOM 1574 N N . TYR A 1 199 ? -6.990 1.562 -9.075 1.00 96.38 199 TYR A N 1
ATOM 1575 C CA . TYR A 1 199 ? -7.440 2.402 -7.964 1.00 96.38 199 TYR A CA 1
ATOM 1576 C C . TYR A 1 199 ? -8.644 3.267 -8.345 1.00 96.38 199 TYR A C 1
ATOM 1578 O O . TYR A 1 199 ? -9.614 3.330 -7.593 1.00 96.38 199 TYR A O 1
ATOM 1586 N N . ALA A 1 200 ? -8.647 3.892 -9.528 1.00 97.19 200 ALA A N 1
ATOM 1587 C CA . ALA A 1 200 ? -9.779 4.697 -9.992 1.00 97.19 200 ALA A CA 1
ATOM 1588 C C . ALA A 1 200 ? -11.089 3.893 -10.028 1.00 97.19 200 ALA A C 1
ATOM 1590 O O . ALA A 1 200 ? -12.132 4.379 -9.582 1.00 97.19 200 ALA A O 1
ATOM 1591 N N . ALA A 1 201 ? -11.041 2.651 -10.522 1.00 95.94 201 ALA A N 1
ATOM 1592 C CA . ALA A 1 201 ? -12.206 1.774 -10.570 1.00 95.94 201 ALA A CA 1
ATOM 1593 C C . ALA A 1 201 ? -12.708 1.404 -9.164 1.00 95.94 201 ALA A C 1
ATOM 1595 O O . ALA A 1 201 ? -13.915 1.415 -8.913 1.00 95.94 201 ALA A O 1
ATOM 1596 N N . GLN A 1 202 ? -11.798 1.106 -8.235 1.00 96.19 202 GLN A N 1
ATOM 1597 C CA . GLN A 1 202 ? -12.141 0.763 -6.856 1.00 96.19 202 GLN A CA 1
ATOM 1598 C C . GLN A 1 202 ? -12.706 1.962 -6.082 1.00 96.19 202 GLN A C 1
ATOM 1600 O O . GLN A 1 202 ? -13.763 1.843 -5.462 1.00 96.19 202 GLN A O 1
ATOM 1605 N N . ILE A 1 203 ? -12.068 3.132 -6.185 1.00 97.12 203 ILE A N 1
ATOM 1606 C CA . ILE A 1 203 ? -12.545 4.397 -5.603 1.00 97.12 203 ILE A CA 1
ATOM 1607 C C . ILE A 1 203 ? -13.946 4.728 -6.133 1.00 97.12 203 ILE A C 1
ATOM 1609 O O . ILE A 1 203 ? -14.828 5.093 -5.356 1.00 97.12 203 ILE A O 1
ATOM 1613 N N . GLY A 1 204 ? -14.189 4.523 -7.433 1.00 96.44 204 GLY A N 1
ATOM 1614 C CA . GLY A 1 204 ? -15.509 4.696 -8.040 1.00 96.44 204 GLY A CA 1
ATOM 1615 C C . GLY A 1 204 ? -16.587 3.807 -7.407 1.00 96.44 204 GLY A C 1
ATOM 1616 O O . GLY A 1 204 ? -17.692 4.277 -7.152 1.00 96.44 204 GLY A O 1
ATOM 1617 N N . ARG A 1 205 ? -16.268 2.549 -7.070 1.00 94.69 205 ARG A N 1
ATOM 1618 C CA . ARG A 1 205 ? -17.207 1.635 -6.383 1.00 94.69 205 ARG A CA 1
ATOM 1619 C C . ARG A 1 205 ? -17.470 1.996 -4.920 1.00 94.69 205 ARG A C 1
ATOM 1621 O O . ARG A 1 205 ? -18.521 1.631 -4.381 1.00 94.69 205 ARG A O 1
ATOM 1628 N N . LEU A 1 206 ? -16.528 2.689 -4.286 1.00 94.06 206 LEU A N 1
ATOM 1629 C CA . LEU A 1 206 ? -16.646 3.194 -2.916 1.00 94.06 206 LEU A CA 1
ATOM 1630 C C . LEU A 1 206 ? -17.381 4.540 -2.839 1.00 94.06 206 LEU A C 1
ATOM 1632 O O . LEU A 1 206 ? -17.776 4.960 -1.751 1.00 94.06 206 LEU A O 1
ATOM 1636 N N . HIS A 1 207 ? -17.586 5.222 -3.967 1.00 92.25 207 HIS A N 1
ATOM 1637 C CA . HIS A 1 207 ? -18.264 6.511 -4.000 1.00 92.25 207 HIS A CA 1
ATOM 1638 C C . HIS A 1 207 ? -19.683 6.422 -3.407 1.00 92.25 207 HIS A C 1
ATOM 1640 O O . HIS A 1 207 ? -20.444 5.504 -3.707 1.00 92.25 207 HIS A O 1
ATOM 1646 N N . GLY A 1 208 ? -20.031 7.376 -2.538 1.00 86.75 208 GLY A N 1
ATOM 1647 C CA . GLY A 1 208 ? -21.331 7.425 -1.856 1.00 86.75 208 GLY A CA 1
ATOM 1648 C C . GLY A 1 208 ? -21.497 6.455 -0.677 1.00 86.75 208 GLY A C 1
ATOM 1649 O O . GLY A 1 208 ? -22.551 6.458 -0.045 1.00 86.75 208 GLY A O 1
ATOM 1650 N N . ARG A 1 209 ? -20.482 5.646 -0.334 1.00 90.25 209 ARG A N 1
ATOM 1651 C CA . ARG A 1 209 ? -20.532 4.706 0.800 1.00 90.25 209 ARG A CA 1
ATOM 1652 C C . ARG A 1 209 ? -19.845 5.294 2.034 1.00 90.25 209 ARG A C 1
ATOM 1654 O O . ARG A 1 209 ? -18.652 5.085 2.238 1.00 90.25 209 ARG A O 1
ATOM 1661 N N . ALA A 1 210 ? -20.603 6.012 2.867 1.00 87.25 210 ALA A N 1
ATOM 1662 C CA . ALA A 1 210 ? -20.083 6.679 4.070 1.00 87.25 210 ALA A CA 1
ATOM 1663 C C . ALA A 1 210 ? -19.357 5.722 5.040 1.00 87.25 210 ALA A C 1
ATOM 1665 O O . ALA A 1 210 ? -18.361 6.096 5.653 1.00 87.25 210 ALA A O 1
ATOM 1666 N N . GLU A 1 211 ? -19.812 4.468 5.110 1.00 86.88 211 GLU A N 1
ATOM 1667 C CA . GLU A 1 211 ? -19.202 3.368 5.873 1.00 86.88 211 GLU A CA 1
ATOM 1668 C C . GLU A 1 211 ? -17.726 3.094 5.524 1.00 86.88 211 GLU A C 1
ATOM 1670 O O . GLU A 1 211 ? -16.969 2.646 6.384 1.00 86.88 211 GLU A O 1
ATOM 1675 N N . TRP A 1 212 ? -17.295 3.401 4.294 1.00 90.31 212 TRP A N 1
ATOM 1676 C CA . TRP A 1 212 ? -15.937 3.137 3.797 1.00 90.31 212 TRP A CA 1
ATOM 1677 C C . TRP A 1 212 ? -15.189 4.408 3.391 1.00 90.31 212 TRP A C 1
ATOM 1679 O O . TRP A 1 212 ? -14.225 4.343 2.626 1.00 90.31 212 TRP A O 1
ATOM 1689 N N . GLN A 1 213 ? -15.620 5.571 3.883 1.00 88.94 213 GLN A N 1
ATOM 1690 C CA . GLN A 1 213 ? -15.022 6.856 3.522 1.00 88.94 213 GLN A CA 1
ATOM 1691 C C . GLN A 1 213 ? -13.536 6.938 3.902 1.00 88.94 213 GLN A C 1
ATOM 1693 O O . GLN A 1 213 ? -12.734 7.525 3.174 1.00 88.94 213 GLN A O 1
ATOM 1698 N N . ASP A 1 214 ? -13.148 6.324 5.016 1.00 90.56 214 ASP A N 1
ATOM 1699 C CA . ASP A 1 214 ? -11.757 6.285 5.459 1.00 90.56 214 ASP A CA 1
ATOM 1700 C C . ASP A 1 214 ? -10.882 5.406 4.550 1.00 90.56 214 ASP A C 1
ATOM 1702 O O . ASP A 1 214 ? -9.771 5.801 4.204 1.00 90.56 214 ASP A O 1
ATOM 1706 N N . LEU A 1 215 ? -11.395 4.254 4.106 1.00 93.06 215 LEU A N 1
ATOM 1707 C CA . LEU A 1 215 ? -10.712 3.402 3.136 1.00 93.06 215 LEU A CA 1
ATOM 1708 C C . LEU A 1 215 ? -10.606 4.101 1.782 1.00 93.06 215 LEU A C 1
ATOM 1710 O O . LEU A 1 215 ? -9.539 4.118 1.182 1.00 93.06 215 LEU A O 1
ATOM 1714 N N . ARG A 1 216 ? -11.687 4.732 1.318 1.00 94.94 216 ARG A N 1
ATOM 1715 C CA . ARG A 1 216 ? -11.667 5.522 0.086 1.00 94.94 216 ARG A CA 1
ATOM 1716 C C . ARG A 1 216 ? -10.592 6.611 0.135 1.00 94.94 216 ARG A C 1
ATOM 1718 O O . ARG A 1 216 ? -9.846 6.753 -0.824 1.00 94.94 216 ARG A O 1
ATOM 1725 N N . THR A 1 217 ? -10.488 7.326 1.254 1.00 94.50 217 THR A N 1
ATOM 1726 C CA . THR A 1 217 ? -9.483 8.383 1.448 1.00 94.50 217 THR A CA 1
ATOM 1727 C C . THR A 1 217 ? -8.059 7.819 1.417 1.00 94.50 217 THR A C 1
ATOM 1729 O O . THR A 1 217 ? -7.162 8.448 0.865 1.00 94.50 217 THR A O 1
ATOM 1732 N N . LEU A 1 218 ? -7.842 6.630 1.989 1.00 94.06 218 LEU A N 1
ATOM 1733 C CA . LEU A 1 218 ? -6.563 5.917 1.911 1.00 94.06 218 LEU A CA 1
ATOM 1734 C C . LEU A 1 218 ? -6.209 5.575 0.458 1.00 94.06 218 LEU A C 1
ATOM 1736 O O . LEU A 1 218 ? -5.125 5.927 0.010 1.00 94.06 218 LEU A O 1
ATOM 1740 N N . LEU A 1 219 ? -7.132 4.971 -0.296 1.00 96.62 219 LEU A N 1
ATOM 1741 C CA . LEU A 1 219 ? -6.894 4.595 -1.696 1.00 96.62 219 LEU A CA 1
ATOM 1742 C C . LEU A 1 219 ? -6.700 5.819 -2.605 1.00 96.62 219 LEU A C 1
ATOM 1744 O O . LEU A 1 219 ? -5.917 5.769 -3.547 1.00 96.62 219 LEU A O 1
ATOM 1748 N N . GLU A 1 220 ? -7.391 6.931 -2.330 1.00 96.69 220 GLU A N 1
ATOM 1749 C CA . GLU A 1 220 ? -7.186 8.205 -3.033 1.00 96.69 220 GLU A CA 1
ATOM 1750 C C . GLU A 1 220 ? -5.774 8.763 -2.804 1.00 96.69 220 GLU A C 1
ATOM 1752 O O . GLU A 1 220 ? -5.183 9.291 -3.745 1.00 96.69 220 GLU A O 1
ATOM 1757 N N . ARG A 1 221 ? -5.217 8.609 -1.593 1.00 95.81 221 ARG A N 1
ATOM 1758 C CA . ARG A 1 221 ? -3.827 8.991 -1.291 1.00 95.81 221 ARG A CA 1
ATOM 1759 C C . ARG A 1 221 ? -2.828 8.095 -2.013 1.00 95.81 221 ARG A C 1
ATOM 1761 O O . ARG A 1 221 ? -2.012 8.632 -2.748 1.00 95.81 221 ARG A O 1
ATOM 1768 N N . CYS A 1 222 ? -2.968 6.770 -1.903 1.00 95.88 222 CYS A N 1
ATOM 1769 C CA . CYS A 1 222 ? -2.102 5.830 -2.624 1.00 95.88 222 CYS A CA 1
ATOM 1770 C C . CYS A 1 222 ? -2.109 6.128 -4.127 1.00 95.88 222 CYS A C 1
ATOM 1772 O O . CYS A 1 222 ? -1.066 6.332 -4.731 1.00 95.88 222 CYS A O 1
ATOM 1774 N N . ARG A 1 223 ? -3.296 6.299 -4.727 1.00 96.81 223 ARG A N 1
ATOM 1775 C CA . ARG A 1 223 ? -3.421 6.661 -6.145 1.00 96.81 223 ARG A CA 1
ATOM 1776 C C . ARG A 1 223 ? -2.712 7.972 -6.503 1.00 96.81 223 ARG A C 1
ATOM 1778 O O . ARG A 1 223 ? -2.203 8.085 -7.615 1.00 96.81 223 ARG A O 1
ATOM 1785 N N . ALA A 1 224 ? -2.736 8.977 -5.629 1.00 95.75 224 ALA A N 1
ATOM 1786 C CA . ALA A 1 224 ? -2.048 10.241 -5.880 1.00 95.75 224 ALA A CA 1
ATOM 1787 C C . ALA A 1 224 ? -0.524 10.053 -5.915 1.00 95.75 224 ALA A C 1
ATOM 1789 O O . ALA A 1 224 ? 0.132 10.617 -6.793 1.00 95.75 224 ALA A O 1
ATOM 1790 N N . ASP A 1 225 ? 0.006 9.212 -5.027 1.00 93.56 225 ASP A N 1
ATOM 1791 C CA . ASP A 1 225 ? 1.419 8.839 -5.018 1.00 93.56 225 ASP A CA 1
ATOM 1792 C C . ASP A 1 225 ? 1.789 8.085 -6.313 1.00 93.56 225 ASP A C 1
ATOM 1794 O O . ASP A 1 225 ? 2.748 8.471 -6.983 1.00 93.56 225 ASP A O 1
ATOM 1798 N N . GLU A 1 226 ? 0.953 7.150 -6.787 1.00 92.38 226 GLU A N 1
ATOM 1799 C CA . GLU A 1 226 ? 1.201 6.443 -8.061 1.00 92.38 226 GLU A CA 1
ATOM 1800 C C . GLU A 1 226 ? 1.144 7.343 -9.298 1.00 92.38 226 GLU A C 1
ATOM 1802 O O . GLU A 1 226 ? 1.882 7.161 -10.271 1.00 92.38 226 GLU A O 1
ATOM 1807 N N . LEU A 1 227 ? 0.272 8.352 -9.286 1.00 93.31 227 LEU A N 1
ATOM 1808 C CA . LEU A 1 227 ? 0.248 9.365 -10.339 1.00 93.31 227 LEU A CA 1
ATOM 1809 C C . LEU A 1 227 ? 1.555 10.165 -10.354 1.00 93.31 227 LEU A C 1
ATOM 1811 O O . LEU A 1 227 ? 2.103 10.396 -11.432 1.00 93.31 227 LEU A O 1
ATOM 1815 N N . SER A 1 228 ? 2.078 10.521 -9.178 1.00 92.00 228 SER A N 1
ATOM 1816 C CA . SER A 1 228 ? 3.379 11.181 -9.041 1.00 92.00 228 SER A CA 1
ATOM 1817 C C . SER A 1 228 ? 4.514 10.293 -9.565 1.00 92.00 228 SER A C 1
ATOM 1819 O O . SER A 1 228 ? 5.308 10.745 -10.391 1.00 92.00 228 SER A O 1
ATOM 1821 N N . HIS A 1 229 ? 4.538 9.010 -9.186 1.00 87.62 229 HIS A N 1
ATOM 1822 C CA . HIS A 1 229 ? 5.511 8.022 -9.671 1.00 87.62 229 HIS A CA 1
ATOM 1823 C C . HIS A 1 229 ? 5.510 7.914 -11.203 1.00 87.62 229 HIS A C 1
ATOM 1825 O O . HIS A 1 229 ? 6.556 7.952 -11.864 1.00 87.62 229 HIS A O 1
ATOM 1831 N N . ARG A 1 230 ? 4.313 7.819 -11.794 1.00 91.75 230 ARG A N 1
ATOM 1832 C CA . ARG A 1 230 ? 4.121 7.753 -13.245 1.00 91.75 230 ARG A CA 1
ATOM 1833 C C . ARG A 1 230 ? 4.637 8.999 -13.944 1.00 91.75 230 ARG A C 1
ATOM 1835 O O . ARG A 1 230 ? 5.299 8.897 -14.979 1.00 91.75 230 ARG A O 1
ATOM 1842 N N . ASP A 1 231 ? 4.285 10.166 -13.422 1.00 93.06 231 ASP A N 1
ATOM 1843 C CA . ASP A 1 231 ? 4.602 11.439 -14.051 1.00 93.06 231 ASP A CA 1
ATOM 1844 C C . ASP A 1 231 ? 6.107 11.753 -13.914 1.00 93.06 231 ASP A C 1
ATOM 1846 O O . ASP A 1 231 ? 6.709 12.228 -14.881 1.00 93.06 231 ASP A O 1
ATOM 1850 N N . GLU A 1 232 ? 6.754 11.359 -12.807 1.00 91.19 232 GLU A N 1
ATOM 1851 C CA . GLU A 1 232 ? 8.218 11.373 -12.646 1.00 91.19 232 GLU A CA 1
ATOM 1852 C C . GLU A 1 232 ? 8.899 10.467 -13.691 1.00 91.19 232 GLU A C 1
ATOM 1854 O O . GLU A 1 232 ? 9.782 10.914 -14.432 1.00 91.19 232 GLU A O 1
ATOM 1859 N N . ALA A 1 233 ? 8.441 9.216 -13.835 1.00 91.06 233 ALA A N 1
ATOM 1860 C CA . ALA A 1 233 ? 8.982 8.279 -14.822 1.00 91.06 233 ALA A CA 1
ATOM 1861 C C . ALA A 1 233 ? 8.790 8.771 -16.268 1.00 91.06 233 ALA A C 1
ATOM 1863 O O . ALA A 1 233 ? 9.697 8.652 -17.095 1.00 91.06 233 ALA A O 1
ATOM 1864 N N . ARG A 1 234 ? 7.630 9.357 -16.590 1.00 91.56 234 ARG A N 1
ATOM 1865 C CA . ARG A 1 234 ? 7.364 9.969 -17.903 1.00 91.56 234 ARG A CA 1
ATOM 1866 C C . ARG A 1 234 ? 8.241 11.182 -18.165 1.00 91.56 234 ARG A C 1
ATOM 1868 O O . ARG A 1 234 ? 8.740 11.311 -19.280 1.00 91.56 234 ARG A O 1
ATOM 1875 N N . GLY A 1 235 ? 8.446 12.038 -17.166 1.00 91.31 235 GLY A N 1
ATOM 1876 C CA . GLY A 1 235 ? 9.303 13.220 -17.270 1.00 91.31 235 GLY A CA 1
ATOM 1877 C C . GLY A 1 235 ? 10.755 12.873 -17.603 1.00 91.31 235 GLY A C 1
ATOM 1878 O O . GLY A 1 235 ? 11.429 13.629 -18.300 1.00 91.31 235 GLY A O 1
ATOM 1879 N N . ALA A 1 236 ? 11.219 11.692 -17.191 1.00 88.88 236 ALA A N 1
ATOM 1880 C CA . ALA A 1 236 ? 12.551 11.187 -17.512 1.00 88.88 236 ALA A CA 1
ATOM 1881 C C . ALA A 1 236 ? 12.675 10.553 -18.920 1.00 88.88 236 ALA A C 1
ATOM 1883 O O . ALA A 1 236 ? 13.765 10.139 -19.334 1.00 88.88 236 ALA A O 1
ATOM 1884 N N . LEU A 1 237 ? 11.581 10.450 -19.686 1.00 89.75 237 LEU A N 1
ATOM 1885 C CA . LEU A 1 237 ? 11.561 9.845 -21.019 1.00 89.75 237 LEU A CA 1
ATOM 1886 C C . LEU A 1 237 ? 11.518 10.895 -22.135 1.00 89.75 237 LEU A C 1
ATOM 1888 O O . LEU A 1 237 ? 10.600 11.697 -22.233 1.00 89.75 237 LEU A O 1
ATOM 1892 N N . ASN A 1 238 ? 12.457 10.789 -23.080 1.00 82.31 238 ASN A N 1
ATOM 1893 C CA . ASN A 1 238 ? 12.458 11.602 -24.300 1.00 82.31 238 ASN A CA 1
ATOM 1894 C C . ASN A 1 238 ? 11.883 10.828 -25.497 1.00 82.31 238 ASN A C 1
ATOM 1896 O O . ASN A 1 238 ? 12.455 9.816 -25.919 1.00 82.31 238 ASN A O 1
ATOM 1900 N N . GLY A 1 239 ? 10.797 11.335 -26.084 1.00 76.69 239 GLY A N 1
ATOM 1901 C CA . GLY A 1 239 ? 10.196 10.810 -27.314 1.00 76.69 239 GLY A CA 1
ATOM 1902 C C . GLY A 1 239 ? 9.355 9.532 -27.141 1.00 76.69 239 GLY A C 1
ATOM 1903 O O . GLY A 1 239 ? 9.386 8.876 -26.095 1.00 76.69 239 GLY A O 1
ATOM 1904 N N . PRO A 1 240 ? 8.583 9.153 -28.176 1.00 78.94 240 PRO A N 1
ATOM 1905 C CA . PRO A 1 240 ? 7.617 8.063 -28.088 1.00 78.94 240 PRO A CA 1
ATOM 1906 C C . PRO A 1 240 ? 8.282 6.686 -27.888 1.00 78.94 240 PRO A C 1
ATOM 1908 O O . PRO A 1 240 ? 9.451 6.475 -28.238 1.00 78.94 240 PRO A O 1
ATOM 1911 N N . PRO A 1 241 ? 7.553 5.702 -27.331 1.00 82.62 241 PRO A N 1
ATOM 1912 C CA . PRO A 1 241 ? 8.062 4.346 -27.186 1.00 82.62 241 PRO A CA 1
ATOM 1913 C C . PRO A 1 241 ? 8.249 3.673 -28.553 1.00 82.62 241 PRO A C 1
ATOM 1915 O O . PRO A 1 241 ? 7.341 3.651 -29.385 1.00 82.62 241 PRO A O 1
ATOM 1918 N N . GLY A 1 242 ? 9.419 3.061 -28.761 1.00 87.88 242 GLY A N 1
ATOM 1919 C CA . GLY A 1 242 ? 9.670 2.192 -29.916 1.00 87.88 242 GLY A CA 1
ATOM 1920 C C . GLY A 1 242 ? 8.844 0.898 -29.858 1.00 87.88 242 GLY A C 1
ATOM 1921 O O . GLY A 1 242 ? 8.238 0.585 -28.832 1.00 87.88 242 GLY A O 1
ATOM 1922 N N . LEU A 1 243 ? 8.839 0.111 -30.939 1.00 89.00 243 LEU A N 1
ATOM 1923 C CA . LEU A 1 243 ? 7.997 -1.090 -31.064 1.00 89.00 243 LEU A CA 1
ATOM 1924 C C . LEU A 1 243 ? 8.178 -2.085 -29.904 1.00 89.00 243 LEU A C 1
ATOM 1926 O O . LEU A 1 243 ? 7.190 -2.493 -29.298 1.00 89.00 243 LEU A O 1
ATOM 1930 N N . VAL A 1 244 ? 9.425 -2.412 -29.549 1.00 88.19 244 VAL A N 1
ATOM 1931 C CA . VAL A 1 244 ? 9.744 -3.331 -28.439 1.00 88.19 244 VAL A CA 1
ATOM 1932 C C . VAL A 1 244 ? 9.167 -2.824 -27.117 1.00 88.19 244 VAL A C 1
ATOM 1934 O O . VAL A 1 244 ? 8.512 -3.573 -26.401 1.00 88.19 244 VAL A O 1
ATOM 1937 N N . ALA A 1 245 ? 9.330 -1.533 -26.825 1.00 86.50 245 ALA A N 1
ATOM 1938 C CA . ALA A 1 245 ? 8.791 -0.927 -25.611 1.00 86.50 245 ALA A CA 1
ATOM 1939 C C . ALA A 1 245 ? 7.256 -0.934 -25.577 1.00 86.50 245 ALA A C 1
ATOM 1941 O O . ALA A 1 245 ? 6.666 -1.141 -24.521 1.00 86.50 245 ALA A O 1
ATOM 1942 N N . ARG A 1 246 ? 6.594 -0.746 -26.726 1.00 88.31 246 ARG A N 1
ATOM 1943 C CA . ARG A 1 246 ? 5.127 -0.830 -26.822 1.00 88.31 246 ARG A CA 1
ATOM 1944 C C . ARG A 1 246 ? 4.628 -2.252 -26.583 1.00 88.31 246 ARG A C 1
ATOM 1946 O O . ARG A 1 246 ? 3.621 -2.431 -25.903 1.00 88.31 246 ARG A O 1
ATOM 1953 N N . LEU A 1 247 ? 5.310 -3.251 -27.142 1.00 90.94 247 LEU A N 1
ATOM 1954 C CA . LEU A 1 247 ? 4.986 -4.660 -26.916 1.00 90.94 247 LEU A CA 1
ATOM 1955 C C . LEU A 1 247 ? 5.209 -5.046 -25.452 1.00 90.94 247 LEU A C 1
ATOM 1957 O O . LEU A 1 247 ? 4.325 -5.649 -24.850 1.00 90.94 247 LEU A O 1
ATOM 1961 N N . TRP A 1 248 ? 6.326 -4.616 -24.866 1.00 90.75 248 TRP A N 1
ATOM 1962 C CA . TRP A 1 248 ? 6.616 -4.802 -23.447 1.00 90.75 248 TRP A CA 1
ATOM 1963 C C . TRP A 1 248 ? 5.541 -4.175 -22.554 1.00 90.75 248 TRP A C 1
ATOM 1965 O O . TRP A 1 248 ? 4.955 -4.869 -21.731 1.00 90.75 248 TRP A O 1
ATOM 1975 N N . GLY A 1 249 ? 5.189 -2.904 -22.771 1.00 88.94 249 GLY A N 1
ATOM 1976 C CA . GLY A 1 249 ? 4.142 -2.236 -21.992 1.00 88.94 249 GLY A CA 1
ATOM 1977 C C . GLY A 1 249 ? 2.773 -2.918 -22.113 1.00 88.94 249 GLY A C 1
ATOM 1978 O O . GLY A 1 249 ? 2.036 -3.014 -21.133 1.00 88.94 249 GLY A O 1
ATOM 1979 N N . ARG A 1 250 ? 2.434 -3.465 -23.291 1.00 90.06 250 ARG A N 1
ATOM 1980 C CA . ARG A 1 250 ? 1.221 -4.286 -23.468 1.00 90.06 250 ARG A CA 1
ATOM 1981 C C . ARG A 1 250 ? 1.288 -5.587 -22.676 1.00 90.06 250 ARG A C 1
ATOM 1983 O O . ARG A 1 250 ? 0.284 -5.957 -22.073 1.00 90.06 250 ARG A O 1
ATOM 1990 N N . LEU A 1 251 ? 2.435 -6.266 -22.688 1.00 91.81 251 LEU A N 1
ATOM 1991 C CA . LEU A 1 251 ? 2.653 -7.499 -21.936 1.00 91.81 251 LEU A CA 1
ATOM 1992 C C . LEU A 1 251 ? 2.526 -7.245 -20.435 1.00 91.81 251 LEU A C 1
ATOM 1994 O O . LEU A 1 251 ? 1.762 -7.946 -19.779 1.00 91.81 251 LEU A O 1
ATOM 1998 N N . VAL A 1 252 ? 3.177 -6.201 -19.921 1.00 90.44 252 VAL A N 1
ATOM 1999 C CA . VAL A 1 252 ? 3.059 -5.774 -18.520 1.00 90.44 252 VAL A CA 1
ATOM 2000 C C . VAL A 1 252 ? 1.599 -5.467 -18.183 1.00 90.44 252 VAL A C 1
ATOM 2002 O O . VAL A 1 252 ? 1.045 -6.062 -17.268 1.00 90.44 252 VAL A O 1
ATOM 2005 N N . GLY A 1 253 ? 0.909 -4.645 -18.981 1.00 88.56 253 GLY A N 1
ATOM 2006 C CA . GLY A 1 253 ? -0.497 -4.308 -18.729 1.00 88.56 253 GLY A CA 1
ATOM 2007 C C . GLY A 1 253 ? -1.486 -5.480 -18.864 1.00 88.56 253 GLY A C 1
ATOM 2008 O O . GLY A 1 253 ? -2.576 -5.446 -18.285 1.00 88.56 253 GLY A O 1
ATOM 2009 N N . LEU A 1 254 ? -1.166 -6.518 -19.642 1.00 90.06 254 LEU A N 1
ATOM 2010 C CA . LEU A 1 254 ? -1.923 -7.776 -19.674 1.00 90.06 254 LEU A CA 1
ATOM 2011 C C . LEU A 1 254 ? -1.624 -8.625 -18.435 1.00 90.06 254 LEU A C 1
ATOM 2013 O O . LEU A 1 254 ? -2.559 -9.104 -17.794 1.00 90.06 254 LEU A O 1
ATOM 2017 N N . GLY A 1 255 ? -0.344 -8.751 -18.083 1.00 89.56 255 GLY A N 1
ATOM 2018 C CA . GLY A 1 255 ? 0.133 -9.466 -16.907 1.00 89.56 255 GLY A CA 1
ATOM 2019 C C . GLY A 1 255 ? -0.474 -8.920 -15.620 1.00 89.56 255 GLY A C 1
ATOM 2020 O O . GLY A 1 255 ? -1.048 -9.691 -14.860 1.00 89.56 255 GLY A O 1
ATOM 2021 N N . SER A 1 256 ? -0.465 -7.600 -15.419 1.00 89.75 256 SER A N 1
ATOM 2022 C CA . SER A 1 256 ? -1.040 -6.976 -14.221 1.00 89.75 256 SER A CA 1
ATOM 2023 C C . SER A 1 256 ? -2.554 -7.189 -14.119 1.00 89.75 256 SER A C 1
ATOM 2025 O O . SER A 1 256 ? -3.064 -7.504 -13.046 1.00 89.75 256 SER A O 1
ATOM 2027 N N . ARG A 1 257 ? -3.289 -7.121 -15.241 1.00 91.19 257 ARG A N 1
ATOM 2028 C CA . ARG A 1 257 ? -4.734 -7.429 -15.268 1.00 91.19 257 ARG A CA 1
ATOM 2029 C C . ARG A 1 257 ? -5.028 -8.879 -14.899 1.00 91.19 257 ARG A C 1
ATOM 2031 O O . ARG A 1 257 ? -5.945 -9.134 -14.121 1.00 91.19 257 ARG 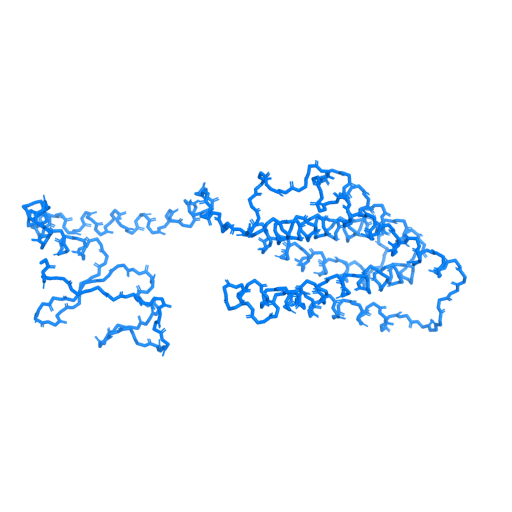A O 1
ATOM 2038 N N . ALA A 1 258 ? -4.269 -9.818 -15.462 1.00 90.25 258 ALA A N 1
ATOM 2039 C CA . ALA A 1 258 ? -4.396 -11.231 -15.129 1.00 90.25 258 ALA A CA 1
ATOM 2040 C C . ALA A 1 258 ? -4.030 -11.482 -13.658 1.00 90.25 258 ALA A C 1
ATOM 2042 O O . ALA A 1 258 ? -4.771 -12.166 -12.956 1.00 90.25 258 ALA A O 1
ATOM 2043 N N . GLY A 1 259 ? -2.950 -10.859 -13.177 1.00 89.50 259 GLY A N 1
ATOM 2044 C CA . GLY A 1 259 ? -2.508 -10.899 -11.785 1.00 89.50 259 GLY A CA 1
ATOM 2045 C C . GLY A 1 259 ? -3.600 -10.447 -10.823 1.00 89.50 259 GLY A C 1
ATOM 2046 O O . GLY A 1 259 ? -3.951 -11.203 -9.926 1.00 89.50 259 GLY A O 1
ATOM 2047 N N . VAL A 1 260 ? -4.227 -9.289 -11.061 1.00 88.88 260 VAL A N 1
ATOM 2048 C CA . VAL A 1 260 ? -5.365 -8.812 -10.254 1.00 88.88 260 VAL A CA 1
ATOM 2049 C C . VAL A 1 260 ? -6.545 -9.781 -10.307 1.00 88.88 260 VAL A C 1
ATOM 2051 O O . VAL A 1 260 ? -7.134 -10.084 -9.272 1.00 88.88 260 VAL A O 1
ATOM 2054 N N . ALA A 1 261 ? -6.900 -10.306 -11.483 1.00 90.44 261 ALA A N 1
ATOM 2055 C CA . ALA A 1 261 ? -8.010 -11.252 -11.606 1.00 90.44 261 ALA A CA 1
ATOM 2056 C C . ALA A 1 261 ? -7.776 -12.548 -10.808 1.00 90.44 261 ALA A C 1
ATOM 2058 O O . ALA A 1 261 ? -8.715 -13.082 -10.215 1.00 90.44 261 ALA A O 1
ATOM 2059 N N . VAL A 1 262 ? -6.532 -13.034 -10.773 1.00 91.00 262 VAL A N 1
ATOM 2060 C CA . VAL A 1 262 ? -6.132 -14.204 -9.983 1.00 91.00 262 VAL A CA 1
ATOM 2061 C C . VAL A 1 262 ? -6.074 -13.857 -8.496 1.00 91.00 262 VAL A C 1
ATOM 2063 O O . VAL A 1 262 ? -6.689 -14.551 -7.690 1.00 91.00 262 VAL A O 1
ATOM 2066 N N . ALA A 1 263 ? -5.404 -12.762 -8.134 1.00 89.19 263 ALA A N 1
ATOM 2067 C CA . ALA A 1 263 ? -5.236 -12.322 -6.752 1.00 89.19 263 ALA A CA 1
ATOM 2068 C C . ALA A 1 263 ? -6.566 -11.990 -6.074 1.00 89.19 263 ALA A C 1
ATOM 2070 O O . ALA A 1 263 ? -6.703 -12.229 -4.887 1.00 89.19 263 ALA A O 1
ATOM 2071 N N . ARG A 1 264 ? -7.584 -11.511 -6.803 1.00 90.12 264 ARG A N 1
ATOM 2072 C CA . ARG A 1 264 ? -8.935 -11.337 -6.244 1.00 90.12 264 ARG A CA 1
ATOM 2073 C C . ARG A 1 264 ? -9.517 -12.648 -5.708 1.00 90.12 264 ARG A C 1
ATOM 2075 O O . ARG A 1 264 ? -10.252 -12.620 -4.726 1.00 90.12 264 ARG A O 1
ATOM 2082 N N . ARG A 1 265 ? -9.202 -13.787 -6.332 1.00 87.88 265 ARG A N 1
ATOM 2083 C CA . ARG A 1 265 ? -9.834 -15.090 -6.058 1.00 87.88 265 ARG A CA 1
ATOM 2084 C C . ARG A 1 265 ? -9.058 -15.987 -5.093 1.00 87.88 265 ARG A C 1
ATOM 2086 O O . ARG A 1 265 ? -9.673 -16.870 -4.502 1.00 87.88 265 ARG A O 1
ATOM 2093 N N . ILE A 1 266 ? -7.739 -15.820 -4.994 1.00 77.56 266 ILE A N 1
ATOM 2094 C CA . ILE A 1 266 ? -6.817 -16.775 -4.348 1.00 77.56 266 ILE A CA 1
ATOM 2095 C C . ILE A 1 266 ? -6.002 -16.086 -3.272 1.00 77.56 266 ILE A C 1
ATOM 2097 O O . ILE A 1 266 ? -5.494 -14.990 -3.572 1.00 77.56 266 ILE A O 1
#

Nearest PDB structures (foldseek):
  7sss-assembly1_H  TM=8.880E-01  e=2.472E-07  Homo sapiens
  7ssp-assembly1_H  TM=8.803E-01  e=4.309E-06  Homo sapiens
  5ux2-assembly2_B  TM=5.988E-01  e=2.133E+00  Synechococcus sp. RS9917
  8d9p-assembly1_A  TM=3.233E-01  e=7.181E-01  synthetic construct

Secondary structure (DSSP, 8-state):
--S-----GGG--SSEEETTEEHHHHHHS-EEE-TTS-EEEHHHHHHHHHTTSTTTHHHHHHHTSTTHHHHHHHHHHHHHHHHHHHHHHS--------HHHHHHHHHHHHHHHHHHHHHHHHHHH--SHHHHHHHHHHHHHHHHHHHHHHTTS-GGGS-TTHHHHHHHHHHHHHHHHHT-HHHHHHHHHHHHHHHHHHHHHHHHHHTT-GGGHHHHHHHHHHHHHHHHHHHHHHHT--SPPPHHHHHHHHHHHHHHHHHHHHHHH-

Sequence (266 aa):
NEAIDWVDVSRLTGDEAAPGLCTAAAMARFHVRLPDGRLVSGGRAFAELWARLPRLANAGRVLRLGPFPALLDFGYDLFLRVRPWLQRRLPQAARNYPEWLEMDLRSDHAGETGAVAIYTGILAFARGASLRDFASRHRETERMHLALIDERLPETKRSRLLPLWRAAGFTTGALPALFGERAVFRTIDAVETFVDRHYAAQIGRLHGRAEWQDLRTLLERCRADELSHRDEARGALNGPPGLVARLWGRLVGLGSRAGVAVARRI

Solvent-accessible surface area (backbone atoms only — not comparable to full-atom values): 14269 Å² total; per-residue (Å²): 135,84,87,71,90,86,81,70,66,90,76,59,91,58,70,59,67,49,98,97,37,40,30,71,59,58,73,73,40,57,72,37,74,46,98,88,67,51,77,37,55,48,28,42,18,51,22,59,51,29,38,70,34,91,92,36,25,69,61,13,52,55,35,65,38,87,69,39,34,60,54,36,29,53,53,44,52,53,46,62,70,46,41,68,62,51,58,74,67,46,80,68,81,72,70,85,58,58,70,71,54,44,22,47,54,12,20,47,45,44,46,30,48,14,48,32,20,17,27,50,17,24,53,76,46,47,85,49,70,67,59,38,50,53,32,52,54,50,28,52,53,29,49,50,52,33,52,57,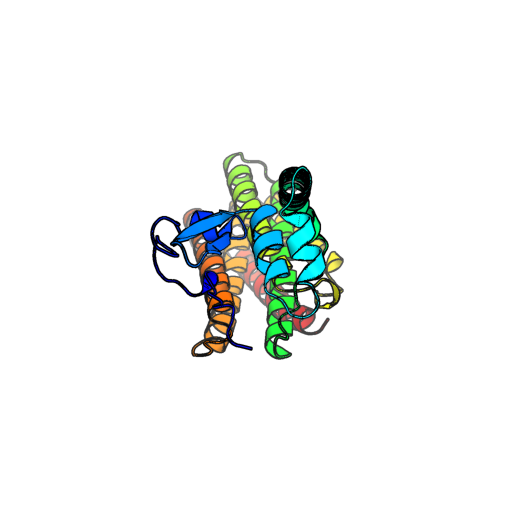41,53,79,67,48,55,78,92,62,45,37,79,55,52,70,58,33,33,52,52,18,20,49,66,19,26,58,28,21,73,73,34,69,72,43,34,29,49,48,48,32,33,50,29,59,44,49,46,53,51,44,52,54,53,46,59,72,46,59,93,39,75,95,44,47,69,58,40,52,49,49,54,49,54,40,51,52,40,50,48,55,22,50,55,28,48,70,73,53,84,76,83,77,52,73,69,55,50,52,46,34,50,49,51,46,50,49,53,53,52,48,39,62,49,26,38,76,62

pLDDT: mean 90.24, std 8.41, range [49.16, 98.56]